Protein AF-X8E354-F1 (afdb_monomer_lite)

Organism: NCBI:txid1299334

Secondary structure (DSSP, 8-state):
-----------PPPHHHHHHHHHHHHHHHHH--HHHHHHHTTTT--HHHHHHHHHTTTTGGGS-GGGTS----HHHHHHHHHHHHHTT----HHHHHHHHHHHHHTT---HHHHTTSS-EEE----S--SS-EEETTTTT-SEEEEEETTEEEEEE-SSPPPB---TT----EEE-GGG-SEEEEEE-HHHHHHHH---S-----

Radius of gyration: 18.81 Å; chains: 1; bounding box: 58×46×45 Å

Structure (mmCIF, N/CA/C/O backbone):
data_AF-X8E354-F1
#
_entry.id   AF-X8E354-F1
#
loop_
_atom_site.group_PDB
_atom_site.id
_atom_site.type_symbol
_atom_site.label_atom_id
_atom_site.label_alt_id
_atom_site.label_comp_id
_atom_site.label_asym_id
_atom_site.label_entity_id
_atom_site.label_seq_id
_atom_site.pdbx_PDB_ins_code
_atom_site.Cartn_x
_atom_site.Cartn_y
_atom_site.Cartn_z
_atom_site.occupancy
_atom_site.B_iso_or_equiv
_atom_site.auth_seq_id
_atom_site.auth_comp_id
_atom_site.auth_asym_id
_atom_site.auth_atom_id
_atom_site.pdbx_PDB_model_num
ATOM 1 N N . MET A 1 1 ? -42.233 32.684 8.547 1.00 40.38 1 MET A N 1
ATOM 2 C CA . MET A 1 1 ? -40.759 32.698 8.483 1.00 40.38 1 MET A CA 1
ATOM 3 C C . MET A 1 1 ? -40.338 31.274 8.761 1.00 40.38 1 MET A C 1
ATOM 5 O O . MET A 1 1 ? -40.378 30.847 9.908 1.00 40.38 1 MET A O 1
ATOM 9 N N . ASP A 1 2 ? -40.179 30.509 7.685 1.00 44.62 2 ASP A N 1
ATOM 10 C CA . ASP A 1 2 ? -39.995 29.066 7.764 1.00 44.62 2 ASP A CA 1
ATOM 11 C C . ASP A 1 2 ? -38.594 28.784 8.301 1.00 44.62 2 ASP A C 1
ATOM 13 O O . ASP A 1 2 ? -37.596 29.329 7.822 1.00 44.62 2 ASP A O 1
ATOM 17 N N . ARG A 1 3 ? -38.547 28.046 9.402 1.00 48.22 3 ARG A N 1
ATOM 18 C CA . ARG A 1 3 ? -37.339 27.788 10.176 1.00 48.22 3 ARG A CA 1
ATOM 19 C C . ARG A 1 3 ? -36.535 26.773 9.379 1.00 48.22 3 ARG A C 1
ATOM 21 O O . ARG A 1 3 ? -36.989 25.650 9.216 1.00 48.22 3 ARG A O 1
ATOM 28 N N . PHE A 1 4 ? -35.379 27.181 8.862 1.00 54.25 4 PHE A N 1
ATOM 29 C CA . PHE A 1 4 ? -34.431 26.288 8.204 1.00 54.25 4 PHE A CA 1
ATOM 30 C C . PHE A 1 4 ? -34.052 25.146 9.162 1.00 54.25 4 PHE A C 1
ATOM 32 O O . PHE A 1 4 ? -33.143 25.283 9.979 1.00 54.25 4 PHE A O 1
ATOM 39 N N . GLU A 1 5 ? -34.761 24.020 9.088 1.00 52.78 5 GLU A N 1
ATOM 40 C CA . GLU A 1 5 ? -34.277 22.751 9.609 1.00 52.78 5 GLU A CA 1
ATOM 41 C C . GLU A 1 5 ? -33.120 22.325 8.709 1.00 52.78 5 GLU A C 1
ATOM 43 O O . GLU A 1 5 ? -33.293 21.701 7.661 1.00 52.78 5 GLU A O 1
ATOM 48 N N . LEU A 1 6 ? -31.906 22.703 9.107 1.00 59.50 6 LEU A N 1
ATOM 49 C CA . LEU A 1 6 ? -30.719 21.955 8.722 1.00 59.50 6 LEU A CA 1
ATOM 50 C C . LEU A 1 6 ? -31.009 20.499 9.090 1.00 59.50 6 LEU A C 1
ATOM 52 O O . LEU A 1 6 ? -31.058 20.170 10.276 1.00 59.50 6 LEU A O 1
ATOM 56 N N . ARG A 1 7 ? -31.257 19.645 8.084 1.00 59.09 7 ARG A N 1
ATOM 57 C CA . ARG A 1 7 ? -31.295 18.191 8.266 1.00 59.09 7 ARG A CA 1
ATOM 58 C C . ARG A 1 7 ? -30.069 17.835 9.093 1.00 59.09 7 ARG A C 1
ATOM 60 O O . ARG A 1 7 ? -28.942 18.043 8.644 1.00 59.09 7 ARG A O 1
ATOM 67 N N . ARG A 1 8 ? -30.294 17.386 10.323 1.00 60.06 8 ARG A N 1
ATOM 68 C CA . ARG A 1 8 ? -29.243 16.994 11.256 1.00 60.06 8 ARG A CA 1
ATOM 69 C C . ARG A 1 8 ? -28.634 15.705 10.703 1.00 60.06 8 ARG A C 1
ATOM 71 O O . ARG A 1 8 ? -29.111 14.618 10.999 1.00 60.06 8 ARG A O 1
ATOM 78 N N . LEU A 1 9 ? -27.676 15.841 9.791 1.00 76.56 9 LEU A N 1
ATOM 79 C CA . LEU A 1 9 ? -26.876 14.723 9.314 1.00 76.56 9 LEU A CA 1
ATOM 80 C C . LEU A 1 9 ? -25.978 14.307 10.476 1.00 76.56 9 LEU A C 1
ATOM 82 O O . LEU A 1 9 ? -25.216 15.120 11.001 1.00 76.56 9 LEU A O 1
ATOM 86 N N . ASP A 1 10 ? -26.157 13.070 10.919 1.00 80.00 10 ASP A N 1
ATOM 87 C CA . ASP A 1 10 ? -25.317 12.462 11.934 1.00 80.00 10 ASP A CA 1
ATOM 88 C C . ASP A 1 10 ? -24.044 11.940 11.259 1.00 80.00 10 ASP A C 1
ATOM 90 O O . ASP A 1 10 ? -24.101 11.057 10.406 1.00 80.00 10 ASP A O 1
ATOM 94 N N . TYR A 1 11 ? -22.911 12.550 11.605 1.00 85.38 11 TYR A N 1
ATOM 95 C CA . TYR A 1 11 ? -21.577 12.187 11.119 1.00 85.38 11 TYR A CA 1
ATOM 96 C C . TYR A 1 11 ? -20.755 11.475 12.198 1.00 85.38 11 TYR A C 1
ATOM 98 O O . TYR A 1 11 ? -19.531 11.382 12.085 1.00 85.38 11 TYR A O 1
ATOM 106 N N . SER A 1 12 ? -21.396 11.040 13.285 1.00 91.75 12 SER A N 1
ATOM 107 C CA . SER A 1 12 ? -20.717 10.255 14.305 1.00 91.75 12 SER A CA 1
ATOM 108 C C . SER A 1 12 ? -20.266 8.907 13.740 1.00 91.75 12 SER A C 1
ATOM 110 O O . SER A 1 12 ? -20.890 8.319 12.854 1.00 91.75 12 SER A O 1
ATOM 112 N N . LEU A 1 13 ? -19.127 8.429 14.238 1.00 94.81 13 LEU A N 1
ATOM 113 C CA . LEU A 1 13 ? -18.662 7.083 13.944 1.00 94.81 13 LEU A CA 1
ATOM 114 C C . LEU A 1 13 ? -19.555 6.075 14.666 1.00 94.81 13 LEU A C 1
ATOM 116 O O . LEU A 1 13 ? -19.950 6.294 15.811 1.00 94.81 13 LEU A O 1
ATOM 120 N N . THR A 1 14 ? -19.826 4.951 14.009 1.00 96.44 14 THR A N 1
ATOM 121 C CA . THR A 1 14 ? -20.454 3.801 14.658 1.00 96.44 14 THR A CA 1
ATOM 122 C C . THR A 1 14 ? -19.516 3.215 15.720 1.00 96.44 14 THR A C 1
ATOM 124 O O . THR A 1 14 ? -18.325 3.550 15.796 1.00 96.44 14 THR A O 1
ATOM 127 N N . GLU A 1 15 ? -20.041 2.314 16.550 1.00 97.38 15 GLU A N 1
ATOM 128 C CA . GLU A 1 15 ? -19.223 1.573 17.514 1.00 97.38 15 GLU A CA 1
ATOM 129 C C . GLU A 1 15 ? -18.135 0.752 16.805 1.00 97.38 15 GLU A C 1
ATOM 131 O O . GLU A 1 15 ? -16.980 0.796 17.226 1.00 97.38 15 GLU A O 1
ATOM 136 N N . ASP A 1 16 ? -18.465 0.121 15.674 1.00 97.19 16 ASP A N 1
ATOM 137 C CA . ASP A 1 16 ? -17.516 -0.647 14.860 1.00 97.19 16 ASP A CA 1
ATOM 138 C C . ASP A 1 16 ? -16.416 0.240 14.264 1.00 97.19 16 ASP A C 1
ATOM 140 O O . ASP A 1 16 ? -15.232 -0.073 14.390 1.00 97.19 16 ASP A O 1
ATOM 144 N N . HIS A 1 17 ? -16.773 1.400 13.699 1.00 97.94 17 HIS A N 1
ATOM 145 C CA . HIS A 1 17 ? -15.795 2.383 13.217 1.00 97.94 17 HIS A CA 1
ATOM 146 C C . HIS A 1 17 ? -14.865 2.851 14.348 1.00 97.94 17 HIS A C 1
ATOM 148 O O . HIS A 1 17 ? -13.651 2.975 14.171 1.00 97.94 17 HIS A O 1
ATOM 154 N N . THR A 1 18 ? -15.422 3.094 15.535 1.00 98.06 18 THR A N 1
ATOM 155 C CA . THR A 1 18 ? -14.649 3.508 16.711 1.00 98.06 18 THR A CA 1
ATOM 156 C C . THR A 1 18 ? -13.721 2.389 17.187 1.00 98.06 18 THR A C 1
ATOM 158 O O . THR A 1 18 ? -12.567 2.648 17.536 1.00 98.06 18 THR A O 1
ATOM 161 N N . ALA A 1 19 ? -14.191 1.140 17.185 1.00 98.31 19 ALA A N 1
ATOM 162 C CA . ALA A 1 19 ? -13.394 -0.029 17.535 1.00 98.31 19 ALA A CA 1
ATOM 163 C C . ALA A 1 19 ? -12.236 -0.233 16.547 1.00 98.31 19 ALA A C 1
ATOM 165 O O . ALA A 1 19 ? -11.093 -0.391 16.982 1.00 98.31 19 ALA A O 1
ATOM 166 N N . LEU A 1 20 ? -12.504 -0.129 15.242 1.00 98.25 20 LEU A N 1
ATOM 167 C CA . LEU A 1 20 ? -11.507 -0.186 14.174 1.00 98.25 20 LEU A CA 1
ATOM 168 C C . LEU A 1 20 ? -10.427 0.888 14.360 1.00 98.25 20 LEU A C 1
ATOM 170 O O . LEU A 1 20 ? -9.239 0.571 14.445 1.00 98.25 20 LEU A O 1
ATOM 174 N N . GLN A 1 21 ? -10.832 2.156 14.492 1.00 98.25 21 GLN A N 1
ATOM 175 C CA . GLN A 1 21 ? -9.898 3.267 14.687 1.00 98.25 21 GLN A CA 1
ATOM 176 C C . GLN A 1 21 ? -9.041 3.054 15.947 1.00 98.25 21 GLN A C 1
ATOM 178 O O . GLN A 1 21 ? -7.824 3.240 15.922 1.00 98.25 21 GLN A O 1
ATOM 183 N N . ASN A 1 22 ? -9.649 2.610 17.052 1.00 98.62 22 ASN A N 1
ATOM 184 C CA . ASN A 1 22 ? -8.927 2.333 18.292 1.00 98.62 22 ASN A CA 1
ATOM 185 C C . ASN A 1 22 ? -7.947 1.160 18.169 1.00 98.62 22 ASN A C 1
ATOM 187 O O . ASN A 1 22 ? -6.880 1.212 18.785 1.00 98.62 22 ASN A O 1
ATOM 191 N N . ALA A 1 23 ? -8.279 0.125 17.395 1.00 98.62 23 ALA A N 1
ATOM 192 C CA . ALA A 1 23 ? -7.387 -1.001 17.147 1.00 98.62 23 ALA A CA 1
ATOM 193 C C . ALA A 1 23 ? -6.124 -0.542 16.402 1.00 98.62 23 ALA A C 1
ATOM 195 O O . ALA A 1 23 ? -5.011 -0.787 16.873 1.00 98.62 23 ALA A O 1
ATOM 196 N N . TYR A 1 24 ? -6.276 0.200 15.300 1.00 98.56 24 TYR A N 1
ATOM 197 C CA . TYR A 1 24 ? -5.134 0.719 14.536 1.00 98.56 24 TYR A CA 1
ATOM 198 C C . TYR A 1 24 ? -4.328 1.760 15.313 1.00 98.56 24 TYR A C 1
ATOM 200 O O . TYR A 1 24 ? -3.097 1.726 15.293 1.00 98.56 24 TYR A O 1
ATOM 208 N N . ARG A 1 25 ? -4.988 2.619 16.097 1.00 98.75 25 ARG A N 1
ATOM 209 C CA . ARG A 1 25 ? -4.306 3.540 17.017 1.00 98.75 25 ARG A CA 1
ATOM 210 C C . ARG A 1 25 ? -3.391 2.802 17.991 1.00 98.75 25 ARG A C 1
ATOM 212 O O . ARG A 1 25 ? -2.247 3.204 18.201 1.00 98.75 25 ARG A O 1
ATOM 219 N N . GLN A 1 26 ? -3.891 1.735 18.616 1.00 98.69 26 GLN A N 1
ATOM 220 C CA . GLN A 1 26 ? -3.109 0.931 19.559 1.00 98.69 26 GLN A CA 1
ATOM 221 C C . GLN A 1 26 ? -1.965 0.195 18.860 1.00 98.69 26 GLN A C 1
ATOM 223 O O . GLN A 1 26 ? -0.847 0.197 19.375 1.00 98.69 26 GLN A O 1
ATOM 228 N N . PHE A 1 27 ? -2.220 -0.361 17.674 1.00 98.75 27 PHE A N 1
ATOM 229 C CA . PHE A 1 27 ? -1.203 -0.997 16.844 1.00 98.75 27 PHE A CA 1
ATOM 230 C C . PHE A 1 27 ? -0.040 -0.044 16.537 1.00 98.75 27 PHE A C 1
ATOM 232 O O . PHE A 1 27 ? 1.111 -0.355 16.851 1.00 98.75 27 PHE A O 1
ATOM 239 N N . PHE A 1 28 ? -0.318 1.147 15.997 1.00 98.62 28 PHE A N 1
ATOM 240 C CA . PHE A 1 28 ? 0.739 2.100 15.652 1.00 98.62 28 PHE A CA 1
ATOM 241 C C . PHE A 1 28 ? 1.440 2.667 16.884 1.00 98.62 28 PHE A C 1
ATOM 243 O O . PHE A 1 28 ? 2.654 2.852 16.857 1.00 98.62 28 PHE A O 1
ATOM 250 N N . LYS A 1 29 ? 0.727 2.858 17.999 1.00 98.31 29 LYS A N 1
ATOM 251 C CA . LYS A 1 29 ? 1.354 3.236 19.272 1.00 98.31 29 LYS A CA 1
ATOM 252 C C . LYS A 1 29 ? 2.364 2.188 19.754 1.00 98.31 29 LYS A C 1
ATOM 254 O O . LYS A 1 29 ? 3.381 2.557 20.335 1.00 98.31 29 LYS A O 1
ATOM 259 N N . ALA A 1 30 ? 2.084 0.903 19.541 1.00 98.38 30 ALA A N 1
ATOM 260 C CA . ALA A 1 30 ? 2.954 -0.190 19.967 1.00 98.38 30 ALA A CA 1
ATOM 261 C C . ALA A 1 30 ? 4.120 -0.453 18.998 1.00 98.38 30 AL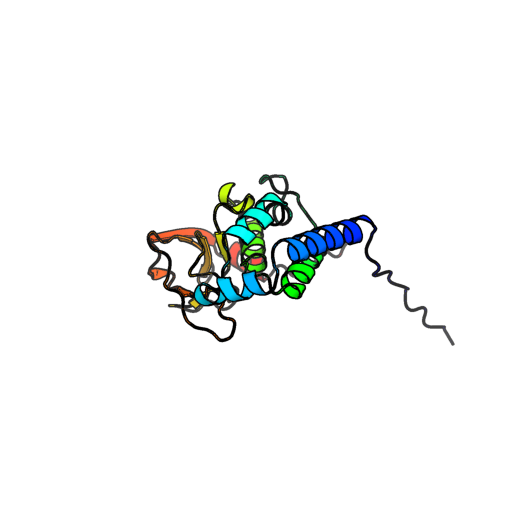A A C 1
ATOM 263 O O . ALA A 1 30 ? 5.207 -0.819 19.440 1.00 98.38 30 ALA A O 1
ATOM 264 N N . HIS A 1 31 ? 3.901 -0.290 17.690 1.00 98.44 31 HIS A N 1
ATOM 265 C CA . HIS A 1 31 ? 4.835 -0.756 16.656 1.00 98.44 31 HIS A CA 1
ATOM 266 C C . HIS A 1 31 ? 5.499 0.352 15.834 1.00 98.44 31 HIS A C 1
ATOM 268 O O . HIS A 1 31 ? 6.498 0.088 15.167 1.00 98.44 31 HIS A O 1
ATOM 274 N N . CYS A 1 32 ? 4.998 1.586 15.900 1.00 98.50 32 CYS A N 1
ATOM 275 C CA . CYS A 1 32 ? 5.547 2.738 15.190 1.00 98.50 32 CYS A CA 1
ATOM 276 C C . CYS A 1 32 ? 5.907 3.899 16.143 1.00 98.50 32 CYS A C 1
ATOM 278 O O . CYS A 1 32 ? 5.424 5.020 15.963 1.00 98.50 32 CYS A O 1
ATOM 280 N N . PRO A 1 33 ? 6.744 3.672 17.176 1.00 97.69 33 PRO A N 1
ATOM 281 C CA . PRO A 1 33 ? 7.339 4.777 17.916 1.00 97.69 33 PRO A CA 1
ATOM 282 C C . PRO A 1 33 ? 8.271 5.600 17.003 1.00 97.69 33 PRO 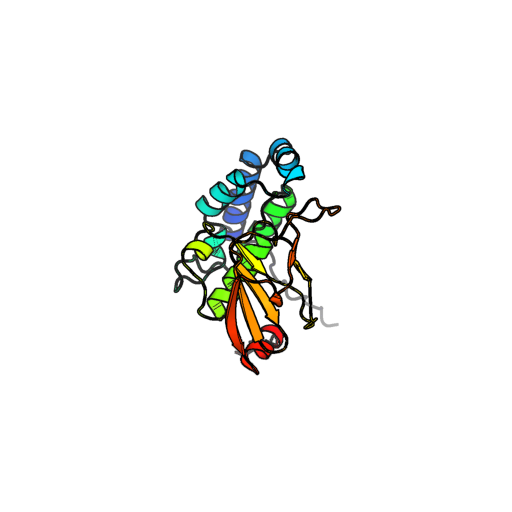A C 1
ATOM 284 O O . PRO A 1 33 ? 8.654 5.165 15.913 1.00 97.69 33 PRO A O 1
ATOM 287 N N . ILE A 1 34 ? 8.651 6.805 17.436 1.00 97.31 34 ILE A N 1
ATOM 288 C CA . ILE A 1 34 ? 9.421 7.745 16.602 1.00 97.31 34 ILE A CA 1
ATOM 289 C C . ILE A 1 34 ? 10.784 7.179 16.169 1.00 97.31 34 ILE A C 1
ATOM 291 O O . ILE A 1 34 ? 11.304 7.540 15.114 1.00 97.31 34 ILE A O 1
ATOM 295 N N . GLU A 1 35 ? 11.358 6.267 16.951 1.00 97.94 35 GLU A N 1
ATOM 296 C CA . GLU A 1 35 ? 12.591 5.553 16.633 1.00 97.94 35 GLU A CA 1
ATOM 297 C C . GLU A 1 35 ? 12.434 4.685 15.380 1.00 97.94 35 GLU A C 1
ATOM 299 O O . GLU A 1 35 ? 13.330 4.689 14.539 1.00 97.94 35 GLU A O 1
ATOM 304 N N . THR A 1 36 ? 11.287 4.013 15.211 1.00 98.06 36 THR A N 1
ATOM 305 C CA . THR A 1 36 ? 10.960 3.246 13.997 1.00 98.06 36 THR A CA 1
ATOM 306 C C . THR A 1 36 ? 10.906 4.166 12.781 1.00 98.06 36 THR A C 1
ATOM 308 O O . THR A 1 36 ? 11.513 3.878 11.753 1.00 98.06 36 THR A O 1
ATOM 311 N N . VAL A 1 37 ? 10.251 5.325 12.914 1.00 97.62 37 VAL A N 1
ATOM 312 C CA . VAL A 1 37 ? 10.151 6.319 11.832 1.00 97.62 37 VAL A CA 1
ATOM 313 C C . VAL A 1 37 ? 11.539 6.815 11.414 1.00 97.62 37 VAL A C 1
ATOM 315 O O . VAL A 1 37 ? 11.858 6.852 10.228 1.00 97.62 37 VAL A O 1
ATOM 318 N N . ARG A 1 38 ? 12.397 7.151 12.385 1.00 97.38 38 ARG A N 1
ATOM 319 C CA . ARG A 1 38 ? 13.770 7.615 12.123 1.00 97.38 38 ARG A CA 1
ATOM 320 C C . ARG A 1 38 ? 14.651 6.527 11.519 1.00 97.38 38 ARG A C 1
ATOM 322 O O . ARG A 1 38 ? 15.427 6.813 10.614 1.00 97.38 38 ARG A O 1
ATOM 329 N N . ALA A 1 39 ? 14.532 5.288 11.992 1.00 97.81 39 ALA A N 1
ATOM 330 C CA . ALA A 1 39 ? 15.285 4.161 11.450 1.00 97.81 39 ALA A CA 1
ATOM 331 C C . ALA A 1 39 ? 14.917 3.872 9.985 1.00 97.81 39 ALA A C 1
ATOM 333 O O . ALA A 1 39 ? 15.781 3.474 9.205 1.00 97.81 39 ALA A O 1
ATOM 334 N N . ALA A 1 40 ? 13.662 4.122 9.606 1.00 97.50 40 ALA A N 1
ATOM 335 C CA . ALA A 1 40 ? 13.181 3.964 8.241 1.00 97.50 40 ALA A CA 1
ATOM 336 C C . ALA A 1 40 ? 13.529 5.143 7.317 1.00 97.50 40 ALA A C 1
ATOM 338 O O . ALA A 1 40 ? 13.383 5.003 6.108 1.00 97.50 40 ALA A O 1
ATOM 339 N N . GLU A 1 41 ? 14.002 6.288 7.825 1.00 95.38 41 GLU A N 1
ATOM 340 C CA . GLU A 1 41 ? 14.278 7.488 7.015 1.00 95.38 41 GLU A CA 1
ATOM 341 C C . GLU A 1 41 ? 15.191 7.219 5.791 1.00 95.38 41 GLU A C 1
ATOM 343 O O . GLU A 1 41 ? 14.871 7.683 4.688 1.00 95.38 41 GLU A O 1
ATOM 348 N N . PRO A 1 42 ? 16.288 6.434 5.901 1.00 95.25 42 PRO A N 1
ATOM 349 C CA . PRO A 1 42 ? 17.159 6.163 4.757 1.00 95.25 42 PRO A CA 1
ATOM 350 C C . PRO A 1 42 ? 16.459 5.416 3.614 1.00 95.25 42 PRO A C 1
ATOM 352 O O . PRO A 1 42 ? 16.711 5.716 2.448 1.00 95.25 42 PRO A O 1
ATOM 355 N N . SER A 1 43 ? 15.547 4.483 3.905 1.00 94.69 43 SER A N 1
ATOM 356 C CA . SER A 1 43 ? 14.787 3.731 2.890 1.00 94.69 43 SER A CA 1
ATOM 357 C C . SER A 1 43 ? 13.452 4.391 2.529 1.00 94.69 43 SER A C 1
ATOM 359 O O . SER A 1 43 ? 12.977 4.216 1.412 1.00 94.69 43 SER A O 1
ATOM 361 N N . GLY A 1 44 ? 12.869 5.170 3.440 1.00 96.38 44 GLY A N 1
ATOM 362 C CA . GLY A 1 44 ? 11.479 5.629 3.389 1.00 96.38 44 GLY A CA 1
ATOM 363 C C . GLY A 1 44 ? 10.452 4.556 3.751 1.00 96.38 44 GLY A C 1
ATOM 364 O O . GLY A 1 44 ? 9.257 4.779 3.580 1.00 96.38 44 GLY A O 1
ATOM 365 N N . PHE A 1 45 ? 10.903 3.379 4.188 1.00 98.25 45 PHE A N 1
ATOM 366 C CA . PHE A 1 45 ? 10.068 2.190 4.318 1.00 98.25 45 PHE A CA 1
ATOM 367 C C . PHE A 1 45 ? 10.561 1.265 5.427 1.00 98.25 45 PHE A C 1
ATOM 369 O O . PHE A 1 45 ? 11.702 0.792 5.380 1.00 98.25 45 PHE A O 1
ATOM 376 N N . ASP A 1 46 ? 9.679 0.957 6.377 1.00 98.50 46 ASP A N 1
ATOM 377 C CA . ASP A 1 46 ? 9.910 -0.075 7.382 1.00 98.50 46 ASP A CA 1
ATOM 378 C C . ASP A 1 46 ? 9.197 -1.378 6.996 1.00 98.50 46 ASP A C 1
ATOM 380 O O . ASP A 1 46 ? 7.972 -1.510 7.080 1.00 98.50 46 ASP A O 1
ATOM 384 N N . LYS A 1 47 ? 9.992 -2.369 6.584 1.00 98.06 47 LYS A N 1
ATOM 385 C CA . LYS A 1 47 ? 9.485 -3.679 6.168 1.00 98.06 47 LYS A CA 1
ATOM 386 C C . LYS A 1 47 ? 8.843 -4.458 7.321 1.00 98.06 47 LYS A C 1
ATOM 388 O O . LYS A 1 47 ? 7.871 -5.170 7.093 1.00 98.06 47 LYS A O 1
ATOM 393 N N . ASN A 1 48 ? 9.355 -4.340 8.547 1.00 98.38 48 ASN A N 1
ATOM 394 C CA . ASN A 1 48 ? 8.814 -5.094 9.678 1.00 98.38 48 ASN A CA 1
ATOM 395 C C . ASN A 1 48 ? 7.442 -4.551 10.093 1.00 98.38 48 ASN A C 1
ATOM 397 O O . ASN A 1 48 ? 6.518 -5.321 10.350 1.00 98.38 48 ASN A O 1
ATOM 401 N N . LEU A 1 49 ? 7.296 -3.226 10.117 1.00 98.75 49 LEU A N 1
ATOM 402 C CA . LEU A 1 49 ? 6.025 -2.558 10.349 1.00 98.75 49 LEU A CA 1
ATOM 403 C C . LEU A 1 49 ? 5.017 -2.904 9.251 1.00 98.75 49 LEU A C 1
ATOM 405 O O . LEU A 1 49 ? 3.867 -3.192 9.571 1.00 98.75 49 LEU A O 1
ATOM 409 N N . TRP A 1 50 ? 5.449 -2.938 7.985 1.00 98.75 50 TRP A N 1
ATOM 410 C CA . TRP A 1 50 ? 4.616 -3.390 6.869 1.00 98.75 50 TRP A CA 1
ATOM 411 C C . TRP A 1 50 ? 4.097 -4.814 7.066 1.00 98.75 50 TRP A C 1
ATOM 413 O O . TRP A 1 50 ? 2.890 -5.032 7.012 1.00 98.75 50 TRP A O 1
ATOM 423 N N . GLU A 1 51 ? 4.975 -5.774 7.363 1.00 98.69 51 GLU A N 1
ATOM 424 C CA . GLU A 1 51 ? 4.589 -7.173 7.589 1.00 98.69 51 GLU A CA 1
ATOM 425 C C . GLU A 1 51 ? 3.599 -7.312 8.756 1.00 98.69 51 GLU A C 1
ATOM 427 O O . GLU A 1 51 ? 2.611 -8.039 8.650 1.00 98.69 51 GLU A O 1
ATOM 432 N N . ARG A 1 52 ? 3.807 -6.570 9.852 1.00 98.69 52 ARG A N 1
ATOM 433 C CA . ARG A 1 52 ? 2.868 -6.533 10.986 1.00 98.69 52 ARG A CA 1
ATOM 434 C C . ARG A 1 52 ? 1.520 -5.932 10.605 1.00 98.69 52 ARG A C 1
ATOM 436 O O . ARG A 1 52 ? 0.489 -6.431 11.044 1.00 98.69 52 ARG A O 1
ATOM 443 N N . LEU A 1 53 ? 1.532 -4.865 9.811 1.00 98.56 53 LEU A N 1
ATOM 444 C CA . LEU A 1 53 ? 0.325 -4.179 9.365 1.00 98.56 53 LEU A CA 1
ATOM 445 C C . LEU A 1 53 ? -0.499 -5.071 8.421 1.00 98.56 53 LEU A C 1
ATOM 447 O O . LEU A 1 53 ? -1.721 -5.133 8.544 1.00 98.56 53 LEU A O 1
ATOM 451 N N . CYS A 1 54 ? 0.170 -5.817 7.538 1.00 98.25 54 CYS A N 1
ATOM 452 C CA . CYS A 1 54 ? -0.457 -6.834 6.692 1.00 98.25 54 CYS A CA 1
ATOM 453 C C . CYS A 1 54 ? -1.048 -7.970 7.533 1.00 98.25 54 CYS A C 1
ATOM 455 O O . CYS A 1 54 ? -2.201 -8.338 7.338 1.00 98.25 54 CYS A O 1
ATOM 457 N N . ALA A 1 55 ? -0.305 -8.470 8.527 1.00 98.00 55 ALA A N 1
ATOM 458 C CA . ALA A 1 55 ? -0.781 -9.518 9.433 1.00 98.00 55 ALA A CA 1
ATOM 459 C C . ALA A 1 55 ? -1.986 -9.089 10.293 1.00 98.00 55 ALA A C 1
ATOM 461 O O . ALA A 1 55 ? -2.758 -9.940 10.727 1.00 98.00 55 ALA A O 1
ATOM 462 N N . MET A 1 56 ? -2.162 -7.784 10.531 1.00 97.50 56 MET A N 1
ATOM 463 C CA . MET A 1 56 ? -3.350 -7.226 11.185 1.00 97.50 56 MET A CA 1
ATOM 464 C C . MET A 1 56 ? -4.589 -7.200 10.266 1.00 97.50 56 MET A C 1
ATOM 466 O O . MET A 1 56 ? -5.694 -7.019 10.764 1.00 97.50 56 MET A O 1
ATOM 470 N N . GLY A 1 57 ? -4.420 -7.380 8.950 1.00 96.50 57 GLY A N 1
ATOM 471 C CA . GLY A 1 57 ? -5.500 -7.350 7.954 1.00 96.50 57 GLY A CA 1
ATOM 472 C C . GLY A 1 57 ? -5.638 -6.021 7.206 1.00 96.50 57 GLY A C 1
ATOM 473 O O . GLY A 1 57 ? -6.586 -5.817 6.457 1.00 96.50 57 GLY A O 1
ATOM 474 N N . ALA A 1 58 ? -4.699 -5.080 7.358 1.00 97.25 58 ALA A N 1
ATOM 475 C CA . ALA A 1 58 ? -4.877 -3.754 6.762 1.00 97.25 58 ALA A CA 1
ATOM 476 C C . ALA A 1 58 ? -4.926 -3.770 5.224 1.00 97.25 58 ALA A C 1
ATOM 478 O O . ALA A 1 58 ? -5.560 -2.909 4.622 1.00 97.25 58 ALA A O 1
ATOM 479 N N . THR A 1 59 ? -4.222 -4.688 4.559 1.00 96.88 59 THR A N 1
ATOM 480 C CA . THR A 1 59 ? -4.199 -4.762 3.087 1.00 96.88 59 THR A CA 1
ATOM 481 C C . THR A 1 59 ? -5.426 -5.479 2.528 1.00 96.88 59 THR A C 1
ATOM 483 O O . THR A 1 59 ? -5.968 -5.054 1.506 1.00 96.88 59 THR A O 1
ATOM 486 N N . THR A 1 60 ? -5.915 -6.507 3.227 1.00 97.50 60 THR A N 1
ATOM 487 C CA . THR A 1 60 ? -7.079 -7.310 2.824 1.00 97.50 60 THR A CA 1
ATOM 488 C C . THR A 1 60 ? -8.371 -6.499 2.883 1.00 97.50 60 THR A C 1
ATOM 490 O O . THR A 1 60 ? -9.211 -6.646 1.995 1.00 97.50 60 THR A O 1
ATOM 493 N N . MET A 1 61 ? -8.488 -5.552 3.825 1.00 96.81 61 MET A N 1
ATOM 494 C CA . MET A 1 61 ? -9.620 -4.618 3.937 1.00 96.81 61 MET A CA 1
ATOM 495 C C . MET A 1 61 ? -9.986 -3.929 2.621 1.00 96.81 61 MET A C 1
ATOM 497 O O . MET A 1 61 ? -11.157 -3.688 2.337 1.00 96.81 61 MET A O 1
ATOM 501 N N . ALA A 1 62 ? -8.993 -3.585 1.802 1.00 93.31 62 ALA A N 1
ATOM 502 C CA . ALA A 1 62 ? -9.223 -2.798 0.601 1.00 93.31 62 ALA A CA 1
ATOM 503 C C . ALA A 1 62 ? -9.836 -3.600 -0.553 1.00 93.31 62 ALA A C 1
ATOM 505 O O . ALA A 1 62 ? -10.349 -2.996 -1.499 1.00 93.31 62 ALA A O 1
ATOM 506 N N . VAL A 1 63 ? -9.787 -4.929 -0.494 1.00 96.88 63 VAL A N 1
ATOM 507 C CA . VAL A 1 63 ? -10.103 -5.831 -1.602 1.00 96.88 63 VAL A CA 1
ATOM 508 C C . VAL A 1 63 ? -11.436 -6.555 -1.333 1.00 96.88 63 VAL A C 1
ATOM 510 O O . VAL A 1 63 ? -11.710 -6.905 -0.189 1.00 96.88 63 VAL A O 1
ATOM 513 N N . PRO A 1 64 ? -12.296 -6.787 -2.345 1.00 95.56 64 PRO A N 1
ATOM 514 C CA . PRO A 1 64 ? -13.531 -7.555 -2.161 1.00 95.56 64 PRO A CA 1
ATOM 515 C C . PRO A 1 64 ? -13.289 -9.013 -1.741 1.00 95.56 64 PRO A C 1
ATOM 517 O O . PRO A 1 64 ? -12.309 -9.630 -2.163 1.00 95.56 64 PRO A O 1
ATOM 520 N N . GLU A 1 65 ? -14.249 -9.604 -1.028 1.00 96.06 65 GLU A N 1
ATOM 521 C CA . GLU A 1 65 ? -14.216 -11.013 -0.592 1.00 96.06 65 GLU A CA 1
ATOM 522 C C . GLU A 1 65 ? -14.024 -12.011 -1.744 1.00 96.06 65 GLU A C 1
ATOM 524 O O . GLU A 1 65 ? -13.350 -13.026 -1.586 1.00 96.06 65 GLU A O 1
ATOM 529 N N . SER A 1 66 ? -14.529 -11.701 -2.945 1.00 96.00 66 SER A N 1
ATOM 530 C CA . SER A 1 66 ? -14.350 -12.537 -4.144 1.00 96.00 66 SER A CA 1
ATOM 531 C C . SER A 1 66 ? -12.885 -12.731 -4.554 1.00 96.00 66 SER A C 1
ATOM 533 O O . SER A 1 66 ? -12.580 -13.635 -5.326 1.00 96.00 66 SER A O 1
ATOM 535 N N . TRP A 1 67 ? -11.996 -11.866 -4.066 1.00 95.88 67 TRP A N 1
ATOM 536 C CA . TRP A 1 67 ? -10.551 -11.908 -4.282 1.00 95.88 67 TRP A CA 1
ATOM 537 C C . TRP A 1 67 ? -9.779 -12.239 -2.993 1.00 95.88 67 TRP A C 1
ATOM 539 O O . TRP A 1 67 ? -8.560 -12.101 -2.961 1.00 95.88 67 TRP A O 1
ATOM 549 N N . GLY A 1 68 ? -10.470 -12.676 -1.933 1.00 93.50 68 GLY A N 1
ATOM 550 C CA . GLY A 1 68 ? -9.867 -13.023 -0.644 1.00 93.50 68 GLY A CA 1
ATOM 551 C C . GLY A 1 68 ? -9.549 -11.830 0.263 1.00 93.50 68 GLY A C 1
ATOM 552 O O . GLY A 1 68 ? -8.690 -11.963 1.131 1.00 93.50 68 GLY A O 1
ATOM 553 N N . GLY A 1 69 ? -10.183 -10.673 0.044 1.00 96.06 69 GLY A N 1
ATOM 554 C CA . GLY A 1 69 ? -10.134 -9.535 0.970 1.00 96.06 69 GLY A CA 1
ATOM 555 C C . GLY A 1 69 ? -11.344 -9.467 1.910 1.00 96.06 69 GLY A C 1
ATOM 556 O O . GLY A 1 69 ? -12.186 -10.359 1.896 1.00 96.06 69 GLY A O 1
ATOM 557 N N . ASP A 1 70 ? -11.453 -8.384 2.683 1.00 96.06 70 ASP A N 1
ATOM 558 C CA . ASP A 1 70 ? -12.507 -8.216 3.703 1.00 96.06 70 ASP A CA 1
ATOM 559 C C . ASP A 1 70 ? -13.627 -7.254 3.268 1.00 96.06 70 ASP A C 1
ATOM 561 O O . ASP A 1 70 ? -14.579 -7.021 4.006 1.00 96.06 70 ASP A O 1
ATOM 565 N N . GLY A 1 71 ? -13.518 -6.652 2.078 1.00 94.12 71 GLY A N 1
ATOM 566 C CA . GLY A 1 71 ? -14.583 -5.822 1.508 1.00 94.12 71 GLY A CA 1
ATOM 567 C C . GLY A 1 71 ? -14.939 -4.571 2.321 1.00 94.12 71 GLY A C 1
ATOM 568 O O . GLY A 1 71 ? -16.080 -4.113 2.245 1.00 94.12 71 GLY A O 1
ATOM 569 N N . ALA A 1 72 ? -13.986 -4.004 3.068 1.00 95.50 72 ALA A N 1
ATOM 570 C CA . ALA A 1 72 ? -14.224 -2.847 3.924 1.00 95.50 72 ALA A CA 1
ATOM 571 C C . ALA A 1 72 ? -14.659 -1.611 3.117 1.00 95.50 72 ALA A C 1
ATOM 573 O O . ALA A 1 72 ? -14.322 -1.425 1.936 1.00 95.50 72 ALA A O 1
ATOM 574 N N . THR A 1 73 ? -15.416 -0.729 3.768 1.00 95.50 73 THR A N 1
ATOM 575 C CA . THR A 1 73 ? -15.901 0.498 3.138 1.00 95.50 73 THR A CA 1
ATOM 576 C C . THR A 1 73 ? -14.780 1.530 3.002 1.00 95.50 73 THR A C 1
ATOM 578 O O . THR A 1 73 ? -13.725 1.442 3.629 1.00 95.50 73 THR A O 1
ATOM 581 N N . LEU A 1 74 ? -15.001 2.573 2.193 1.00 95.25 74 LEU A N 1
ATOM 582 C CA . LEU A 1 74 ? -14.054 3.692 2.136 1.00 95.25 74 LEU A CA 1
ATOM 583 C C . LEU A 1 74 ? -13.935 4.421 3.482 1.00 95.25 74 LEU A C 1
ATOM 585 O O . LEU A 1 74 ? -12.857 4.923 3.777 1.00 95.25 74 LEU A O 1
ATOM 589 N N . VAL A 1 75 ? -14.999 4.452 4.294 1.00 96.25 75 VAL A N 1
ATOM 590 C CA . VAL A 1 75 ? -14.960 5.058 5.634 1.00 96.25 75 VAL A CA 1
ATOM 591 C C . VAL A 1 75 ? -13.998 4.279 6.528 1.00 96.25 75 VAL A C 1
ATOM 593 O O . VAL A 1 75 ? -13.116 4.886 7.130 1.00 96.25 75 VAL A O 1
ATOM 596 N N . ASP A 1 76 ? -14.087 2.947 6.531 1.00 97.19 76 ASP A N 1
ATOM 597 C CA . ASP A 1 76 ? -13.170 2.081 7.281 1.00 97.19 76 ASP A CA 1
ATOM 598 C C . ASP A 1 76 ? -11.712 2.321 6.873 1.00 97.19 76 ASP A C 1
ATOM 600 O O . ASP A 1 76 ? -10.849 2.559 7.717 1.00 97.19 76 ASP A O 1
ATOM 604 N N . LEU A 1 77 ? -11.435 2.338 5.563 1.00 97.75 77 LEU A N 1
ATOM 605 C CA . LEU A 1 77 ? -10.088 2.585 5.040 1.00 97.75 77 LEU A CA 1
ATOM 606 C C . LEU A 1 77 ? -9.573 3.987 5.394 1.00 97.75 77 LEU A C 1
ATOM 608 O O . LEU A 1 77 ? -8.386 4.150 5.679 1.00 97.75 77 LEU A O 1
ATOM 612 N N . THR A 1 78 ? -10.443 5.002 5.399 1.00 97.44 78 THR A N 1
ATOM 613 C CA . THR A 1 78 ? -10.085 6.359 5.830 1.00 97.44 78 THR A CA 1
ATOM 614 C C . THR A 1 78 ? -9.691 6.389 7.304 1.00 97.44 78 THR A C 1
ATOM 616 O O . THR A 1 78 ? -8.692 7.021 7.634 1.00 97.44 78 THR A O 1
ATOM 619 N N . LEU A 1 79 ? -10.388 5.662 8.181 1.00 98.00 79 LEU A N 1
ATOM 620 C CA . LEU A 1 79 ? -10.033 5.588 9.604 1.00 98.00 79 LEU A CA 1
ATOM 621 C C . LEU A 1 79 ? -8.658 4.940 9.824 1.00 98.00 79 LEU A C 1
ATOM 623 O O . LEU A 1 79 ? -7.890 5.392 10.674 1.00 98.00 79 LEU A O 1
ATOM 627 N N . VAL A 1 80 ? -8.307 3.927 9.026 1.00 98.31 80 VAL A N 1
ATOM 628 C CA . VAL A 1 80 ? -6.955 3.342 9.034 1.00 98.31 80 VAL A CA 1
ATOM 629 C C . VAL A 1 80 ? -5.918 4.350 8.526 1.00 98.31 80 VAL A C 1
ATOM 631 O O . VAL A 1 80 ? -4.870 4.527 9.150 1.00 98.31 80 VAL A O 1
ATOM 634 N N . ALA A 1 81 ? -6.218 5.061 7.432 1.00 98.38 81 ALA A N 1
ATOM 635 C CA . ALA A 1 81 ? -5.344 6.094 6.873 1.00 98.38 81 ALA A CA 1
ATOM 636 C C . ALA A 1 81 ? -5.077 7.247 7.859 1.00 98.38 81 ALA A C 1
ATOM 638 O O . ALA A 1 81 ? -3.953 7.748 7.928 1.00 98.38 81 ALA A O 1
ATOM 639 N N . GLU A 1 82 ? -6.078 7.649 8.647 1.00 98.31 82 GLU A N 1
ATOM 640 C CA . GLU A 1 82 ? -5.925 8.661 9.696 1.00 98.31 82 GLU A CA 1
ATOM 641 C C . GLU A 1 82 ? -4.898 8.242 10.749 1.00 98.31 82 GLU A C 1
ATOM 643 O O . GLU A 1 82 ? -4.042 9.044 11.127 1.00 98.31 82 GLU A O 1
ATOM 648 N N . GLU A 1 83 ? -4.954 6.995 11.219 1.00 98.62 83 GLU A N 1
ATOM 649 C CA . GLU A 1 83 ? -4.025 6.506 12.240 1.00 98.62 83 GLU A CA 1
ATOM 650 C C . GLU A 1 83 ? -2.613 6.275 11.669 1.00 98.62 83 GLU A C 1
ATOM 652 O O . GLU A 1 83 ? -1.637 6.610 12.340 1.00 98.62 83 GLU A O 1
ATOM 657 N N . ILE A 1 84 ? -2.487 5.846 10.404 1.00 98.12 84 ILE A N 1
ATOM 658 C CA . ILE A 1 84 ? -1.204 5.807 9.669 1.00 98.12 84 ILE A CA 1
ATOM 659 C C . ILE A 1 84 ? -0.554 7.195 9.630 1.00 98.12 84 ILE A C 1
ATOM 661 O O . ILE A 1 84 ? 0.631 7.349 9.944 1.00 98.12 84 ILE A O 1
ATOM 665 N N . GLY A 1 85 ? -1.329 8.215 9.246 1.00 97.56 85 GLY A N 1
ATOM 666 C CA . GLY A 1 85 ? -0.855 9.595 9.184 1.00 97.56 85 GLY A CA 1
ATOM 667 C C . GLY A 1 85 ? -0.498 10.142 10.565 1.00 97.56 85 GLY A C 1
ATOM 668 O O . GLY A 1 85 ? 0.541 10.782 10.728 1.00 97.56 85 GLY A O 1
ATOM 669 N N . ARG A 1 86 ? -1.313 9.836 11.583 1.00 98.19 86 ARG A N 1
ATOM 670 C CA . ARG A 1 86 ? -1.089 10.250 12.976 1.00 98.19 86 ARG A CA 1
ATOM 671 C C . ARG A 1 86 ? 0.232 9.727 13.536 1.00 98.19 86 ARG A C 1
ATOM 673 O O . ARG A 1 86 ? 0.871 10.439 14.309 1.00 98.19 86 ARG A O 1
ATOM 680 N N . SER A 1 87 ? 0.638 8.513 13.168 1.00 97.88 87 SER A N 1
ATOM 681 C CA . SER A 1 87 ? 1.892 7.909 13.628 1.00 97.88 87 SER A CA 1
ATOM 682 C C . SER A 1 87 ? 3.089 8.163 12.713 1.00 97.88 87 SER A C 1
ATOM 684 O O . SER A 1 87 ? 4.174 7.675 13.017 1.00 97.88 87 SER A O 1
ATOM 686 N N . LEU A 1 88 ? 2.907 8.882 11.596 1.00 97.19 88 LEU A N 1
ATOM 687 C CA . LEU A 1 88 ? 3.920 9.031 10.544 1.00 97.19 88 LEU A CA 1
ATOM 688 C C . LEU A 1 88 ? 4.464 7.670 10.076 1.00 97.19 88 LEU A C 1
ATOM 690 O O . LEU A 1 88 ? 5.669 7.516 9.876 1.00 97.19 88 LEU A O 1
ATOM 694 N N . ALA A 1 89 ? 3.589 6.662 9.966 1.00 98.19 89 ALA A N 1
ATOM 695 C CA . ALA A 1 89 ? 4.034 5.297 9.718 1.00 98.19 89 ALA A CA 1
ATOM 696 C C . ALA A 1 89 ? 4.757 5.190 8.359 1.00 98.19 89 ALA A C 1
ATOM 698 O O . ALA A 1 89 ? 4.152 5.508 7.331 1.00 98.19 89 ALA A O 1
ATOM 699 N N . PRO A 1 90 ? 6.022 4.721 8.320 1.00 97.88 90 PRO A N 1
ATOM 700 C CA . PRO A 1 90 ? 6.813 4.598 7.094 1.00 97.88 90 PRO A CA 1
ATOM 701 C C . PRO A 1 90 ? 6.399 3.356 6.288 1.00 97.88 90 PRO A C 1
ATOM 703 O O . PRO A 1 90 ? 7.173 2.416 6.105 1.00 97.88 90 PRO A O 1
ATOM 706 N N . VAL A 1 91 ? 5.145 3.332 5.837 1.00 98.31 91 VAL A N 1
ATOM 707 C CA . VAL A 1 91 ? 4.538 2.238 5.071 1.00 98.31 91 VAL A CA 1
ATOM 708 C C . VAL A 1 91 ? 3.761 2.791 3.870 1.00 98.31 91 VAL A C 1
ATOM 710 O O . VAL A 1 91 ? 3.006 3.752 4.021 1.00 98.31 91 VAL A O 1
ATOM 713 N N . PRO A 1 92 ? 3.871 2.184 2.675 1.00 97.12 92 PRO A N 1
ATOM 714 C CA . PRO A 1 92 ? 3.216 2.658 1.451 1.00 97.12 92 PRO A CA 1
ATOM 715 C C . PRO A 1 92 ? 1.737 2.240 1.374 1.00 97.12 92 PRO A C 1
ATOM 717 O O . PRO A 1 92 ? 1.227 1.914 0.305 1.00 97.12 92 PRO A O 1
ATOM 720 N N . TRP A 1 93 ? 1.034 2.185 2.509 1.00 98.12 93 TRP A N 1
ATOM 721 C CA . TRP A 1 93 ? -0.261 1.506 2.589 1.00 98.12 93 TRP A CA 1
ATOM 722 C C . TRP A 1 93 ? -1.325 2.141 1.696 1.00 98.12 93 TRP A C 1
ATOM 724 O O . TRP A 1 93 ? -2.005 1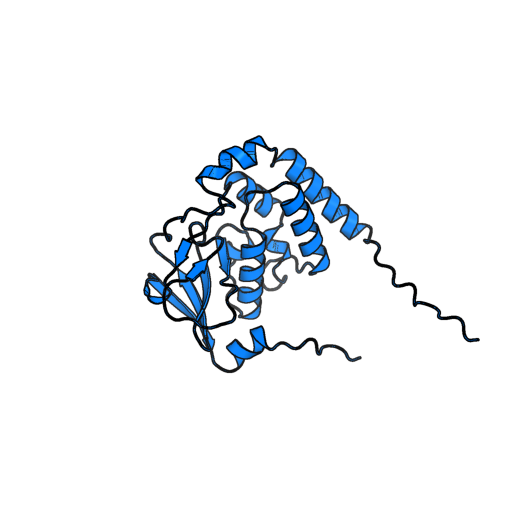.417 0.982 1.00 98.12 93 TRP A O 1
ATOM 734 N N . ILE A 1 94 ? -1.422 3.475 1.666 1.00 96.19 94 ILE A N 1
ATOM 735 C CA . ILE A 1 94 ? -2.402 4.190 0.828 1.00 96.19 94 ILE A CA 1
ATOM 736 C C . ILE A 1 94 ? -2.180 3.889 -0.662 1.00 96.19 94 ILE A C 1
ATOM 738 O O . ILE A 1 94 ? -3.133 3.627 -1.393 1.00 96.19 94 ILE A O 1
ATOM 742 N N . ASP A 1 95 ? -0.923 3.910 -1.105 1.00 96.56 95 ASP A N 1
ATOM 743 C CA . ASP A 1 95 ? -0.547 3.616 -2.491 1.00 96.56 95 ASP A CA 1
ATOM 744 C C . ASP A 1 95 ? -0.908 2.163 -2.847 1.00 96.56 95 ASP A C 1
ATOM 746 O O . ASP A 1 95 ? -1.612 1.894 -3.823 1.00 96.56 95 ASP A O 1
ATOM 750 N N . HIS A 1 96 ? -0.551 1.238 -1.953 1.00 98.44 96 HIS A N 1
ATOM 751 C CA . HIS A 1 96 ? -0.854 -0.180 -2.080 1.00 98.44 96 HIS A CA 1
ATOM 752 C C . HIS A 1 96 ? -2.354 -0.478 -2.158 1.00 98.44 96 HIS A C 1
ATOM 754 O O . HIS A 1 96 ? -2.788 -1.175 -3.075 1.00 98.44 96 HIS A O 1
ATOM 760 N N . VAL A 1 97 ? -3.173 0.053 -1.245 1.00 97.25 97 VAL A N 1
ATOM 761 C CA . VAL A 1 97 ? -4.619 -0.224 -1.250 1.00 97.25 97 VAL A CA 1
ATOM 762 C C . VAL A 1 97 ? -5.322 0.388 -2.457 1.00 97.25 97 VAL A C 1
ATOM 764 O O . VAL A 1 97 ? -6.257 -0.212 -2.989 1.00 97.25 97 VAL A O 1
ATOM 767 N N . CYS A 1 98 ? -4.861 1.543 -2.943 1.00 96.50 98 CYS A N 1
ATOM 768 C CA . CYS A 1 98 ? -5.358 2.130 -4.184 1.00 96.50 98 CYS A CA 1
ATOM 769 C C . CYS A 1 98 ? -5.037 1.238 -5.391 1.00 96.50 98 CYS A C 1
ATOM 771 O O . CYS A 1 98 ? -5.930 0.950 -6.195 1.00 96.50 98 CYS A O 1
ATOM 773 N N . ALA A 1 99 ? -3.795 0.755 -5.494 1.00 97.25 99 ALA A N 1
ATOM 774 C CA . ALA A 1 99 ? -3.377 -0.155 -6.554 1.00 97.25 99 ALA A CA 1
ATOM 775 C C . ALA A 1 99 ? -4.142 -1.489 -6.494 1.00 97.25 99 ALA A C 1
ATOM 777 O O . ALA A 1 99 ? -4.719 -1.911 -7.496 1.00 97.25 99 ALA A O 1
ATOM 778 N N . ALA A 1 100 ? -4.235 -2.114 -5.316 1.00 97.75 100 ALA A N 1
ATOM 779 C CA . ALA A 1 100 ? -4.950 -3.374 -5.109 1.00 97.75 100 ALA A CA 1
ATOM 780 C C . ALA A 1 100 ? -6.440 -3.263 -5.474 1.00 97.75 100 ALA A C 1
ATOM 782 O O . ALA A 1 100 ? -6.990 -4.141 -6.140 1.00 97.75 100 ALA A O 1
ATOM 783 N N . ARG A 1 101 ? -7.095 -2.150 -5.118 1.00 95.81 101 ARG A N 1
ATOM 784 C CA . ARG A 1 101 ? -8.490 -1.873 -5.505 1.00 95.81 101 ARG A CA 1
ATOM 785 C C . ARG A 1 101 ? -8.666 -1.740 -7.007 1.00 95.81 101 ARG A C 1
ATOM 787 O O . ARG A 1 101 ? -9.642 -2.257 -7.553 1.00 95.81 101 ARG A O 1
ATOM 794 N N . LEU A 1 102 ? -7.750 -1.044 -7.677 1.00 95.06 102 LEU A N 1
ATOM 795 C CA . LEU A 1 102 ? -7.781 -0.914 -9.130 1.00 95.06 102 LEU A CA 1
ATOM 796 C C . LEU A 1 102 ? -7.582 -2.276 -9.805 1.00 95.06 102 LEU A C 1
ATOM 798 O O . LEU A 1 102 ? -8.374 -2.641 -10.671 1.00 95.06 102 LEU A O 1
ATOM 802 N N . LEU A 1 103 ? -6.589 -3.048 -9.362 1.00 96.50 103 LEU A N 1
ATOM 803 C CA . LEU A 1 103 ? -6.335 -4.404 -9.847 1.00 96.50 103 LEU A CA 1
ATOM 804 C C . LEU A 1 103 ? -7.562 -5.306 -9.662 1.00 96.50 103 LEU A C 1
ATOM 806 O O . LEU A 1 103 ? -7.958 -5.995 -10.599 1.00 96.50 103 LEU A O 1
ATOM 810 N N . ALA A 1 104 ? -8.227 -5.251 -8.504 1.00 96.00 104 ALA A N 1
ATOM 811 C CA . ALA A 1 104 ? -9.422 -6.051 -8.233 1.00 96.00 104 ALA A CA 1
ATOM 812 C C . ALA A 1 104 ? -10.585 -5.677 -9.164 1.00 96.00 104 ALA A C 1
ATOM 814 O O . ALA A 1 104 ? -11.265 -6.552 -9.699 1.00 96.00 104 ALA A O 1
ATOM 815 N N . ARG A 1 105 ? -10.785 -4.375 -9.417 1.00 94.44 105 ARG A N 1
ATOM 816 C CA . ARG A 1 105 ? -11.792 -3.879 -10.372 1.00 94.44 105 ARG A CA 1
ATOM 817 C C . ARG A 1 105 ? -11.501 -4.281 -11.816 1.00 94.44 105 ARG A C 1
ATOM 819 O O . ARG A 1 105 ? -12.435 -4.384 -12.605 1.00 94.44 105 ARG A O 1
ATOM 826 N N . LEU A 1 106 ? -10.231 -4.476 -12.153 1.00 94.62 106 LEU A N 1
ATOM 827 C CA . LEU A 1 106 ? -9.771 -4.930 -13.464 1.00 94.62 106 LEU A CA 1
ATOM 828 C C . LEU A 1 106 ? -9.707 -6.458 -13.587 1.00 94.62 106 LEU A C 1
ATOM 830 O O . LEU A 1 106 ? -9.411 -6.965 -14.663 1.00 94.62 106 LEU A O 1
ATOM 834 N N . GLY A 1 107 ? -9.986 -7.193 -12.508 1.00 95.81 107 GLY A N 1
ATOM 835 C CA . GLY A 1 107 ? -9.894 -8.650 -12.483 1.00 95.81 107 GLY A CA 1
ATOM 836 C C . GLY A 1 107 ? -8.463 -9.191 -12.541 1.00 95.81 107 GLY A C 1
ATOM 837 O O . GLY A 1 107 ? -8.254 -10.303 -13.014 1.00 95.81 107 GLY A O 1
ATOM 838 N N . ALA A 1 108 ? -7.491 -8.397 -12.088 1.00 96.44 108 ALA A N 1
ATOM 839 C CA . ALA A 1 108 ? -6.060 -8.673 -12.200 1.00 96.44 108 ALA A CA 1
ATOM 840 C C . ALA A 1 108 ? -5.327 -8.689 -10.847 1.00 96.44 108 ALA A C 1
ATOM 842 O O . ALA A 1 108 ? -4.102 -8.711 -10.816 1.00 96.44 108 ALA A O 1
ATOM 843 N N . VAL A 1 109 ? -6.046 -8.631 -9.719 1.00 97.50 109 VAL A N 1
ATOM 844 C CA . VAL A 1 109 ? -5.401 -8.672 -8.398 1.00 97.50 109 VAL A CA 1
ATOM 845 C C . VAL A 1 109 ? -4.949 -10.092 -8.058 1.00 97.50 109 VAL A C 1
ATOM 847 O O . VAL A 1 109 ? -5.691 -11.057 -8.229 1.00 97.50 109 VAL A O 1
ATOM 850 N N . GLU A 1 110 ? -3.725 -10.212 -7.552 1.00 97.44 110 GLU A N 1
ATOM 851 C CA . GLU A 1 110 ? -3.119 -11.481 -7.151 1.00 97.44 110 GLU A CA 1
ATOM 852 C C . GLU A 1 110 ? -3.138 -11.653 -5.627 1.00 97.44 110 GLU A C 1
ATOM 854 O O . GLU A 1 110 ? -3.018 -10.679 -4.884 1.00 97.44 110 GLU A O 1
ATOM 859 N N . ALA A 1 111 ? -3.204 -12.896 -5.140 1.00 97.94 111 ALA A N 1
ATOM 860 C CA . ALA A 1 111 ? -3.268 -13.200 -3.703 1.00 97.94 111 ALA A CA 1
ATOM 861 C C . ALA A 1 111 ? -2.079 -12.635 -2.893 1.00 97.94 111 ALA A C 1
ATOM 863 O O . ALA A 1 111 ? -2.241 -12.208 -1.747 1.00 97.94 111 ALA A O 1
ATOM 864 N N . ASP A 1 112 ? -0.885 -12.587 -3.490 1.00 98.25 112 ASP A N 1
ATOM 865 C CA . ASP A 1 112 ? 0.298 -11.992 -2.860 1.00 98.25 112 ASP A CA 1
ATOM 866 C C . ASP A 1 112 ? 0.165 -10.464 -2.705 1.00 98.25 112 ASP A C 1
ATOM 868 O O . ASP A 1 112 ? 0.677 -9.913 -1.734 1.00 98.25 112 ASP A O 1
ATOM 872 N N . VAL A 1 113 ? -0.551 -9.782 -3.609 1.00 98.44 113 VAL A N 1
ATOM 873 C CA . VAL A 1 113 ? -0.883 -8.354 -3.462 1.00 98.44 113 VAL A CA 1
ATOM 874 C C . VAL A 1 113 ? -1.950 -8.175 -2.383 1.00 98.44 113 VAL A C 1
ATOM 876 O O . VAL A 1 113 ? -1.781 -7.340 -1.507 1.00 98.44 113 VAL A O 1
ATOM 879 N N . VAL A 1 114 ? -3.006 -8.999 -2.376 1.00 98.38 114 VAL A N 1
ATOM 880 C CA . VAL A 1 114 ? -4.089 -8.923 -1.369 1.00 98.38 114 VAL A CA 1
ATOM 881 C C . VAL A 1 114 ? -3.553 -9.086 0.062 1.00 98.38 114 VAL A C 1
ATOM 883 O O . VAL A 1 114 ? -3.906 -8.326 0.966 1.00 98.38 114 VAL A O 1
ATOM 886 N N . SER A 1 115 ? -2.642 -10.040 0.264 1.00 97.75 115 SER A N 1
ATOM 887 C CA . SER A 1 115 ? -1.997 -10.300 1.559 1.00 97.75 115 SER A CA 1
ATOM 888 C C . SER A 1 115 ? -0.866 -9.326 1.917 1.00 97.75 115 SER A C 1
ATOM 890 O O . SER A 1 115 ? -0.314 -9.417 3.011 1.00 97.75 115 SER A O 1
ATOM 892 N N . GLY A 1 116 ? -0.478 -8.427 1.005 1.00 97.75 116 GLY A N 1
ATOM 893 C CA . GLY A 1 116 ? 0.641 -7.500 1.189 1.00 97.75 116 GLY A CA 1
ATOM 894 C C . GLY A 1 116 ? 2.035 -8.139 1.121 1.00 97.75 116 GLY A C 1
ATOM 895 O O . GLY A 1 116 ? 3.034 -7.467 1.388 1.00 97.75 116 GLY A O 1
ATOM 896 N N . LYS A 1 117 ? 2.143 -9.420 0.741 1.00 98.06 117 LYS A N 1
ATOM 897 C CA . LYS A 1 117 ? 3.428 -10.097 0.498 1.00 98.06 117 LYS A CA 1
ATOM 898 C C . LYS A 1 117 ? 4.167 -9.514 -0.710 1.00 98.06 117 LYS A C 1
ATOM 900 O O . LYS A 1 117 ? 5.396 -9.458 -0.692 1.00 98.06 117 LYS A O 1
ATOM 905 N N . GLN A 1 118 ? 3.423 -9.085 -1.727 1.00 98.25 118 GLN A N 1
ATOM 906 C CA . GLN A 1 118 ? 3.907 -8.240 -2.815 1.00 98.25 118 GLN A CA 1
ATOM 907 C C . GLN A 1 118 ? 3.317 -6.837 -2.688 1.00 98.25 118 GLN A C 1
ATOM 909 O O . GLN A 1 118 ? 2.128 -6.661 -2.430 1.00 98.25 118 GLN A O 1
ATOM 914 N N . LEU A 1 119 ? 4.149 -5.825 -2.905 1.00 98.44 119 LEU A N 1
ATOM 915 C CA . LEU A 1 119 ? 3.753 -4.425 -2.897 1.00 98.44 119 LEU A CA 1
ATOM 916 C C . LEU A 1 119 ? 3.314 -3.979 -4.294 1.00 98.44 119 LEU A C 1
ATOM 918 O O . LEU A 1 119 ? 4.110 -3.985 -5.230 1.00 98.44 119 LEU A O 1
ATOM 922 N N . ALA A 1 120 ? 2.072 -3.520 -4.423 1.00 98.31 120 ALA A N 1
ATOM 923 C CA . ALA A 1 120 ? 1.617 -2.783 -5.593 1.00 98.31 120 ALA A CA 1
ATOM 924 C C . ALA A 1 120 ? 1.746 -1.263 -5.371 1.00 98.31 120 ALA A C 1
ATOM 926 O O . ALA A 1 120 ? 1.487 -0.777 -4.273 1.00 98.31 120 ALA A O 1
ATOM 927 N N . ALA A 1 121 ? 2.129 -0.520 -6.407 1.00 97.81 121 ALA A N 1
ATOM 928 C CA . ALA A 1 121 ? 2.113 0.942 -6.443 1.00 97.81 121 ALA A CA 1
ATOM 929 C C . ALA A 1 121 ? 1.231 1.433 -7.592 1.00 97.81 121 ALA A C 1
ATOM 931 O O . ALA A 1 121 ? 1.093 0.752 -8.613 1.00 97.81 121 ALA A O 1
ATOM 932 N N . LEU A 1 122 ? 0.661 2.624 -7.442 1.00 95.75 122 LEU A N 1
ATOM 933 C CA . LEU A 1 122 ? -0.190 3.261 -8.434 1.00 95.75 122 LEU A CA 1
ATOM 934 C C . LEU A 1 122 ? 0.428 4.579 -8.904 1.00 95.75 122 LEU A C 1
ATOM 936 O O . LEU A 1 122 ? 0.730 5.475 -8.117 1.00 95.75 122 LEU A O 1
ATOM 940 N N . ASP A 1 123 ? 0.537 4.741 -10.218 1.00 93.31 123 ASP A N 1
ATOM 941 C CA . ASP A 1 123 ? 0.730 6.061 -10.802 1.00 93.31 123 ASP A CA 1
ATOM 942 C C . ASP A 1 123 ? -0.590 6.838 -10.774 1.00 93.31 123 ASP A C 1
ATOM 944 O O . ASP A 1 123 ? -1.532 6.538 -11.511 1.00 93.31 123 ASP A O 1
ATOM 948 N N . VAL A 1 124 ? -0.651 7.849 -9.910 1.00 79.69 124 VAL A N 1
ATOM 949 C CA . VAL A 1 124 ? -1.812 8.738 -9.768 1.00 79.69 124 VAL A CA 1
ATOM 950 C C . VAL A 1 124 ? -1.912 9.776 -10.889 1.00 79.69 124 VAL A C 1
ATOM 952 O O . VAL A 1 124 ? -2.879 10.540 -10.923 1.00 79.69 124 VAL A O 1
ATOM 955 N N . GLN A 1 125 ? -0.938 9.839 -11.806 1.00 81.00 125 GLN A N 1
ATOM 956 C CA . GLN A 1 125 ? -1.009 10.756 -12.937 1.00 81.00 125 GLN A CA 1
ATOM 957 C C . GLN A 1 125 ? -2.167 10.383 -13.869 1.00 81.00 125 GLN A C 1
ATOM 959 O O . GLN A 1 125 ? -2.204 9.332 -14.509 1.00 81.00 125 GLN A O 1
ATOM 964 N N . VAL A 1 126 ? -3.132 11.299 -13.954 1.00 68.38 126 VAL A N 1
ATOM 965 C CA . VAL A 1 126 ? -4.300 11.172 -14.835 1.00 68.38 126 VAL A CA 1
ATOM 966 C C . VAL A 1 126 ? -3.922 11.489 -16.283 1.00 68.38 126 VAL A C 1
ATOM 968 O O . VAL A 1 126 ? -4.476 10.903 -17.217 1.00 68.38 126 VAL A O 1
ATOM 971 N N . GLU A 1 127 ? -2.961 12.395 -16.472 1.00 69.44 127 GLU A N 1
ATOM 972 C CA . GLU A 1 127 ? -2.438 12.759 -17.782 1.00 69.44 127 GLU A CA 1
ATOM 973 C C . GLU A 1 127 ? -1.419 11.730 -18.262 1.00 69.44 127 GLU A C 1
ATOM 975 O O . GLU A 1 127 ? -0.477 11.355 -17.567 1.00 69.44 127 GLU A O 1
ATOM 980 N N . SER A 1 128 ? -1.609 11.256 -19.488 1.00 63.47 128 SER A N 1
ATOM 981 C CA . SER A 1 128 ? -0.702 10.288 -20.089 1.00 63.47 128 SER A CA 1
ATOM 982 C C . SER A 1 128 ? 0.521 10.985 -20.669 1.00 63.47 128 SER A C 1
ATOM 984 O O . SER A 1 128 ? 0.519 11.388 -21.831 1.00 63.47 128 SER A O 1
ATOM 986 N N . GLY A 1 129 ? 1.568 11.109 -19.857 1.00 67.75 129 GLY A N 1
ATOM 987 C CA . GLY A 1 129 ? 2.898 11.503 -20.313 1.00 67.75 129 GLY A CA 1
ATOM 988 C C . GLY A 1 129 ? 3.681 10.327 -20.907 1.00 67.75 129 GLY A C 1
ATOM 989 O O . GLY A 1 129 ? 3.536 9.178 -20.479 1.00 67.75 129 GLY A O 1
ATOM 990 N N . THR A 1 130 ? 4.534 10.602 -21.893 1.00 72.06 130 THR A N 1
ATOM 991 C CA . THR A 1 130 ? 5.578 9.663 -22.331 1.00 72.06 130 THR A CA 1
ATOM 992 C C . THR A 1 130 ? 6.822 9.811 -21.460 1.00 72.06 130 THR A C 1
ATOM 994 O O . THR A 1 130 ? 7.204 10.937 -21.145 1.00 72.06 130 THR A O 1
ATOM 997 N N . GLY A 1 131 ? 7.495 8.700 -21.158 1.00 84.25 131 GLY A N 1
ATOM 998 C CA . GLY A 1 131 ? 8.777 8.684 -20.450 1.00 84.25 131 GLY A CA 1
ATOM 999 C C . GLY A 1 131 ? 8.656 8.464 -18.942 1.00 84.25 131 GLY A C 1
ATOM 1000 O O . GLY A 1 131 ? 7.635 7.980 -18.450 1.00 84.25 131 GLY A O 1
ATOM 1001 N N . ALA A 1 132 ? 9.734 8.801 -18.231 1.00 91.12 132 ALA A N 1
ATOM 1002 C CA . ALA A 1 132 ? 9.884 8.540 -16.806 1.00 91.12 132 ALA A CA 1
ATOM 1003 C C . ALA A 1 132 ? 8.897 9.338 -15.941 1.00 91.12 132 ALA A C 1
ATOM 1005 O O . ALA A 1 132 ? 8.685 10.535 -16.141 1.00 91.12 132 ALA A O 1
ATOM 1006 N N . ARG A 1 133 ? 8.337 8.668 -14.933 1.00 91.50 133 ARG A N 1
ATOM 1007 C CA . ARG A 1 133 ? 7.349 9.211 -13.996 1.00 91.50 133 ARG A CA 1
ATOM 1008 C C . ARG A 1 133 ? 7.803 8.969 -12.570 1.00 91.50 133 ARG A C 1
ATOM 1010 O O . ARG A 1 133 ? 8.426 7.951 -12.284 1.00 91.50 133 ARG A O 1
ATOM 1017 N N . LEU A 1 134 ? 7.498 9.900 -11.678 1.00 93.81 134 LEU A N 1
ATOM 1018 C CA . LEU A 1 134 ? 7.867 9.774 -10.277 1.00 93.81 134 LEU A CA 1
ATOM 1019 C C . LEU A 1 134 ? 6.773 9.008 -9.524 1.00 93.81 134 LEU A C 1
ATOM 1021 O O . LEU A 1 134 ? 5.683 9.539 -9.320 1.00 93.81 134 LEU A O 1
ATOM 1025 N N . ILE A 1 135 ? 7.068 7.773 -9.116 1.00 95.44 135 ILE A N 1
ATOM 1026 C CA . ILE A 1 135 ? 6.117 6.883 -8.434 1.00 95.44 135 ILE A CA 1
ATOM 1027 C C . ILE A 1 135 ? 6.398 6.887 -6.925 1.00 95.44 135 ILE A C 1
ATOM 1029 O O . ILE A 1 135 ? 7.540 6.598 -6.554 1.00 95.44 135 ILE A O 1
ATOM 1033 N N . PRO A 1 136 ? 5.408 7.176 -6.051 1.00 94.44 136 PRO A N 1
ATOM 1034 C CA . PRO A 1 136 ? 5.618 7.338 -4.607 1.00 94.44 136 PRO A CA 1
ATOM 1035 C C . PRO A 1 136 ? 6.302 6.157 -3.911 1.00 94.44 136 PRO A C 1
ATOM 1037 O O . PRO A 1 136 ? 7.175 6.379 -3.073 1.00 94.44 136 PRO A O 1
ATOM 1040 N N . SER A 1 137 ? 5.945 4.927 -4.294 1.00 96.88 137 SER A N 1
ATOM 1041 C CA . SER A 1 137 ? 6.516 3.690 -3.737 1.00 96.88 137 SER A CA 1
ATOM 1042 C C . SER A 1 137 ? 7.361 2.907 -4.748 1.00 96.88 137 SER A C 1
ATOM 1044 O O . SER A 1 137 ? 7.589 1.706 -4.591 1.00 96.88 137 SER A O 1
ATOM 1046 N N . GLY A 1 138 ? 7.823 3.573 -5.811 1.00 97.31 138 GLY A N 1
ATOM 1047 C CA . GLY A 1 138 ? 8.443 2.923 -6.965 1.00 97.31 138 GLY A CA 1
ATOM 1048 C C . GLY A 1 138 ? 9.720 2.137 -6.655 1.00 97.31 138 GLY A C 1
ATOM 1049 O O . GLY A 1 138 ? 9.999 1.165 -7.349 1.00 97.31 138 GLY A O 1
ATOM 1050 N N . SER A 1 139 ? 10.479 2.499 -5.611 1.00 97.94 139 SER A N 1
ATOM 1051 C CA . SER A 1 139 ? 11.726 1.788 -5.279 1.00 97.94 139 SER A CA 1
ATOM 1052 C C . SER A 1 139 ? 11.519 0.513 -4.456 1.00 97.94 139 SER A C 1
ATOM 1054 O O . SER A 1 139 ? 12.469 -0.234 -4.218 1.00 97.94 139 SER A O 1
ATOM 1056 N N . ILE A 1 140 ? 10.299 0.276 -3.969 1.00 98.12 140 ILE A N 1
ATOM 1057 C CA . ILE A 1 140 ? 9.962 -0.876 -3.118 1.00 98.12 140 ILE A CA 1
ATOM 1058 C C . ILE A 1 140 ? 8.835 -1.741 -3.682 1.00 98.12 140 ILE A C 1
ATOM 1060 O O . ILE A 1 140 ? 8.675 -2.867 -3.219 1.00 98.12 140 ILE A O 1
ATOM 1064 N N . ALA A 1 141 ? 8.086 -1.240 -4.665 1.00 98.25 141 ALA A N 1
ATOM 1065 C CA . ALA A 1 141 ? 7.000 -1.968 -5.298 1.00 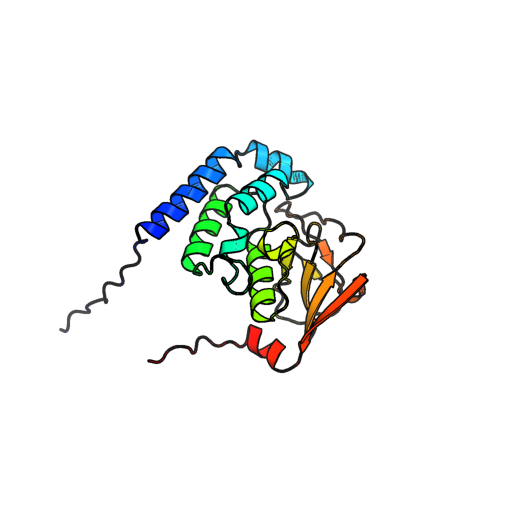98.25 141 ALA A CA 1
ATOM 1066 C C . ALA A 1 141 ? 7.499 -3.167 -6.118 1.00 98.25 141 ALA A C 1
ATOM 1068 O O . ALA A 1 141 ? 8.517 -3.103 -6.809 1.00 98.25 141 ALA A O 1
ATOM 1069 N N . ASP A 1 142 ? 6.744 -4.255 -6.043 1.00 98.50 142 ASP A N 1
ATOM 1070 C CA . ASP A 1 142 ? 6.871 -5.442 -6.888 1.00 98.50 142 ASP A CA 1
ATOM 1071 C C . ASP A 1 142 ? 6.085 -5.278 -8.192 1.00 98.50 142 ASP A C 1
ATOM 1073 O O . ASP A 1 142 ? 6.504 -5.750 -9.249 1.00 98.50 142 ASP A O 1
ATOM 1077 N N . GLN A 1 143 ? 4.955 -4.571 -8.116 1.00 98.25 143 GLN A N 1
ATOM 1078 C CA . GLN A 1 143 ? 4.074 -4.296 -9.242 1.00 98.25 143 GLN A CA 1
ATOM 1079 C C . GLN A 1 143 ? 3.757 -2.804 -9.295 1.00 98.25 143 GLN A C 1
ATOM 1081 O O . GLN A 1 143 ? 3.434 -2.197 -8.276 1.00 98.25 143 GLN A O 1
ATOM 1086 N N . ILE A 1 144 ? 3.818 -2.201 -10.479 1.00 97.88 144 ILE A N 1
ATOM 1087 C CA . ILE A 1 144 ? 3.468 -0.788 -10.663 1.00 97.88 144 ILE A CA 1
ATOM 1088 C C . ILE A 1 144 ? 2.358 -0.694 -11.699 1.00 97.88 144 ILE A C 1
ATOM 1090 O O . ILE A 1 144 ? 2.539 -1.087 -12.850 1.00 97.88 144 ILE A O 1
ATOM 1094 N N . VAL A 1 145 ? 1.207 -0.169 -11.293 1.00 96.38 145 VAL A N 1
ATOM 1095 C CA . VAL A 1 145 ? 0.073 0.067 -12.182 1.00 96.38 145 VAL A CA 1
ATOM 1096 C C . VAL A 1 145 ? 0.141 1.500 -12.679 1.00 96.38 145 VAL A C 1
ATOM 1098 O O . VAL A 1 145 ? 0.129 2.437 -11.882 1.00 96.38 145 VAL A O 1
ATOM 1101 N N . VAL A 1 146 ? 0.206 1.683 -13.995 1.00 93.12 146 VAL A N 1
ATOM 1102 C CA . VAL A 1 146 ? 0.268 3.011 -14.610 1.00 93.12 146 VAL A CA 1
ATOM 1103 C C . VAL A 1 146 ? -0.774 3.176 -15.703 1.00 93.12 146 VAL A C 1
ATOM 1105 O O . VAL A 1 146 ? -1.165 2.221 -16.378 1.00 93.12 146 VAL A O 1
ATOM 1108 N N . ARG A 1 147 ? -1.201 4.421 -15.921 1.00 88.44 147 ARG A N 1
ATOM 1109 C CA . ARG A 1 147 ? -1.980 4.784 -17.105 1.00 88.44 147 ARG A CA 1
ATOM 1110 C C . ARG A 1 147 ? -1.043 5.162 -18.248 1.00 88.44 147 ARG A C 1
ATOM 1112 O O . ARG A 1 147 ? -0.422 6.223 -18.227 1.00 88.44 147 ARG A O 1
ATOM 1119 N N . ASP A 1 148 ? -0.959 4.333 -19.276 1.00 84.94 148 ASP A N 1
ATOM 1120 C CA . ASP A 1 148 ? -0.216 4.640 -20.498 1.00 84.94 148 ASP A CA 1
ATOM 1121 C C . ASP A 1 148 ? -1.190 4.925 -21.646 1.00 84.94 148 ASP A C 1
ATOM 1123 O O . ASP A 1 148 ? -1.772 4.020 -22.250 1.00 84.94 148 ASP A O 1
ATOM 1127 N N . ARG A 1 149 ? -1.389 6.217 -21.932 1.00 82.50 149 ARG A N 1
ATOM 1128 C CA . ARG A 1 149 ? -2.369 6.726 -22.903 1.00 82.50 149 ARG A CA 1
ATOM 1129 C C . ARG A 1 149 ? -3.795 6.282 -22.548 1.00 82.50 149 ARG A C 1
ATOM 1131 O O . ARG A 1 149 ? -4.385 6.720 -21.558 1.00 82.50 149 ARG A O 1
ATOM 1138 N N . GLU A 1 150 ? -4.381 5.432 -23.382 1.00 83.44 150 GLU A N 1
ATOM 1139 C CA . GLU A 1 150 ? -5.731 4.896 -23.186 1.00 83.44 150 GLU A CA 1
ATOM 1140 C C . GLU A 1 150 ? -5.740 3.558 -22.443 1.00 83.44 150 GLU A C 1
ATOM 1142 O O . GLU A 1 150 ? -6.807 2.997 -22.209 1.00 83.44 150 GLU A O 1
ATOM 1147 N N . SER A 1 151 ? -4.567 3.031 -22.092 1.00 88.19 151 SER A N 1
ATOM 1148 C CA . SER A 1 151 ? -4.428 1.736 -21.438 1.00 88.19 151 SER A CA 1
ATOM 1149 C C . SER A 1 151 ? -4.070 1.884 -19.966 1.00 88.19 151 SER A C 1
ATOM 1151 O O . SER A 1 151 ? -3.313 2.776 -19.581 1.00 88.19 151 SER A O 1
ATOM 1153 N N . VAL A 1 152 ? -4.571 0.962 -19.150 1.00 91.56 152 VAL A N 1
ATOM 1154 C CA . VAL A 1 152 ? -4.023 0.698 -17.817 1.00 91.56 152 VAL A CA 1
ATOM 1155 C C . VAL A 1 152 ? -3.085 -0.486 -17.952 1.00 91.56 152 VAL A C 1
ATOM 1157 O O . VAL A 1 152 ? -3.472 -1.522 -18.498 1.00 91.56 152 VAL A O 1
ATOM 1160 N N . VAL A 1 153 ? -1.848 -0.326 -17.498 1.00 93.56 153 VAL A N 1
ATOM 1161 C CA . VAL A 1 153 ? -0.811 -1.345 -17.641 1.00 93.56 153 VAL A CA 1
ATOM 1162 C C . VAL A 1 153 ? -0.164 -1.648 -16.301 1.00 93.56 153 VAL A C 1
ATOM 1164 O O . VAL A 1 153 ? 0.074 -0.750 -15.498 1.00 93.56 153 VAL A O 1
ATOM 1167 N N . GLN A 1 154 ? 0.118 -2.923 -16.079 1.00 97.06 154 GLN A N 1
ATOM 1168 C CA . GLN A 1 154 ? 0.920 -3.415 -14.971 1.00 97.06 154 GLN A CA 1
ATOM 1169 C C . GLN A 1 154 ? 2.353 -3.605 -15.451 1.00 97.06 154 GLN A C 1
ATOM 1171 O O . GLN A 1 154 ? 2.596 -4.215 -16.495 1.00 97.06 154 GLN A O 1
ATOM 1176 N N . LEU A 1 155 ? 3.288 -3.077 -14.674 1.00 97.25 155 LEU A N 1
ATOM 1177 C CA . LEU A 1 155 ? 4.719 -3.165 -14.902 1.00 97.25 155 LEU A CA 1
ATOM 1178 C C . LEU A 1 155 ? 5.353 -4.008 -13.801 1.00 97.25 155 LEU A C 1
ATOM 1180 O O . LEU A 1 155 ? 5.015 -3.841 -12.625 1.00 97.25 155 LEU A O 1
ATOM 1184 N N . THR A 1 156 ? 6.307 -4.853 -14.173 1.00 98.00 156 THR A N 1
ATOM 1185 C CA . THR A 1 156 ? 7.212 -5.508 -13.225 1.00 98.00 156 THR A CA 1
ATOM 1186 C C . THR A 1 156 ? 8.656 -5.340 -13.678 1.00 98.00 156 THR A C 1
ATOM 1188 O O . THR A 1 156 ? 8.944 -5.174 -14.868 1.00 98.00 156 THR A O 1
ATOM 1191 N N . PHE A 1 157 ? 9.560 -5.358 -12.701 1.00 97.81 157 PHE A N 1
ATOM 1192 C CA . PHE A 1 157 ? 10.989 -5.164 -12.901 1.00 97.81 157 PHE A CA 1
ATOM 1193 C C . PHE A 1 157 ? 11.756 -6.270 -12.174 1.00 97.81 157 PHE A C 1
ATOM 1195 O O . PHE A 1 157 ? 11.537 -6.503 -10.986 1.00 97.81 157 PHE A O 1
ATOM 1202 N N . ALA A 1 158 ? 12.683 -6.929 -12.863 1.00 96.88 158 ALA A N 1
ATOM 1203 C CA . ALA A 1 158 ? 13.612 -7.892 -12.284 1.00 96.88 158 ALA A CA 1
ATOM 1204 C C . ALA A 1 158 ? 14.553 -7.211 -11.280 1.00 96.88 158 ALA A C 1
ATOM 1206 O O . ALA A 1 158 ? 14.913 -7.793 -10.258 1.00 96.88 158 ALA A O 1
ATOM 1207 N N . THR A 1 159 ? 14.926 -5.957 -11.554 1.00 96.94 159 THR A N 1
ATOM 1208 C CA . THR A 1 159 ? 15.626 -5.078 -10.609 1.00 96.94 159 THR A CA 1
ATOM 1209 C C . THR A 1 159 ? 14.781 -3.842 -10.356 1.00 96.94 159 THR A C 1
ATOM 1211 O O . THR A 1 159 ? 14.499 -3.088 -11.285 1.00 96.94 159 THR A O 1
ATOM 1214 N N . ARG A 1 160 ? 14.384 -3.617 -9.098 1.00 96.38 160 ARG A N 1
ATOM 1215 C CA . ARG A 1 160 ? 13.525 -2.479 -8.754 1.00 96.38 160 ARG A CA 1
ATOM 1216 C C . ARG A 1 160 ? 14.194 -1.141 -9.112 1.00 96.38 160 ARG A C 1
ATOM 1218 O O . ARG A 1 160 ? 15.406 -1.002 -8.917 1.00 96.38 160 ARG A O 1
ATOM 1225 N N . PRO A 1 161 ? 13.414 -0.150 -9.578 1.00 97.00 161 PRO A N 1
ATOM 1226 C CA . PRO A 1 161 ? 13.894 1.207 -9.809 1.00 97.00 161 PRO A CA 1
ATOM 1227 C C . PRO A 1 161 ? 14.622 1.800 -8.594 1.00 97.00 161 PRO A C 1
ATOM 1229 O O . PRO A 1 161 ? 14.234 1.588 -7.444 1.00 97.00 161 PRO A O 1
ATOM 1232 N N . ALA A 1 162 ? 15.686 2.567 -8.840 1.00 96.94 162 ALA A N 1
ATOM 1233 C CA . ALA A 1 162 ? 16.478 3.165 -7.770 1.00 96.94 162 ALA A CA 1
ATOM 1234 C C . ALA A 1 162 ? 15.694 4.261 -7.026 1.00 96.94 162 ALA A C 1
ATOM 1236 O O . ALA A 1 162 ? 15.017 5.086 -7.647 1.00 96.94 162 ALA A O 1
ATOM 1237 N N . LYS A 1 163 ? 15.831 4.292 -5.694 1.00 97.38 163 LYS A N 1
ATOM 1238 C CA . LYS A 1 163 ? 15.252 5.345 -4.852 1.00 97.38 163 LYS A CA 1
ATOM 1239 C C . LYS A 1 163 ? 15.804 6.713 -5.260 1.00 97.38 163 LYS A C 1
ATOM 1241 O O . LYS A 1 163 ? 17.012 6.864 -5.434 1.00 97.38 163 LYS A O 1
ATOM 1246 N N . VAL A 1 164 ? 14.929 7.712 -5.340 1.00 97.12 164 VAL A N 1
ATOM 1247 C CA . VAL A 1 164 ? 15.301 9.123 -5.481 1.00 97.12 164 VAL A CA 1
ATOM 1248 C C . VAL A 1 164 ? 15.052 9.886 -4.182 1.00 97.12 164 VAL A C 1
ATOM 1250 O O . VAL A 1 164 ? 14.036 9.703 -3.502 1.00 97.12 164 VAL A O 1
ATOM 1253 N N . ASP A 1 165 ? 15.991 10.764 -3.837 1.00 95.62 165 ASP A N 1
ATOM 1254 C CA . ASP A 1 165 ? 15.859 11.629 -2.673 1.00 95.62 165 ASP A CA 1
ATOM 1255 C C . ASP A 1 165 ? 14.711 12.628 -2.839 1.00 95.62 165 ASP A C 1
ATOM 1257 O O . ASP A 1 165 ? 14.483 13.208 -3.900 1.00 95.62 165 ASP A O 1
ATOM 1261 N N . ASN A 1 166 ? 13.983 12.834 -1.747 1.00 95.06 166 ASN A N 1
ATOM 1262 C CA . ASN A 1 166 ? 12.863 13.757 -1.658 1.00 95.06 166 ASN A CA 1
ATOM 1263 C C . ASN A 1 166 ? 12.713 14.247 -0.211 1.00 95.06 166 ASN A C 1
ATOM 1265 O O . ASN A 1 166 ? 13.190 13.603 0.725 1.00 95.06 166 ASN A O 1
ATOM 1269 N N . ILE A 1 167 ? 12.029 15.380 -0.029 1.00 93.19 167 ILE A N 1
ATOM 1270 C CA . ILE A 1 167 ? 11.856 16.030 1.284 1.00 93.19 167 ILE A CA 1
ATOM 1271 C C . ILE A 1 167 ? 11.129 15.109 2.276 1.00 93.19 167 ILE A C 1
ATOM 1273 O O . ILE A 1 167 ? 11.458 15.102 3.457 1.00 93.19 167 ILE A O 1
ATOM 1277 N N . GLY A 1 168 ? 10.172 14.310 1.795 1.00 90.00 168 GLY A N 1
ATOM 1278 C CA . GLY A 1 168 ? 9.406 13.372 2.620 1.00 90.00 168 GLY A CA 1
ATOM 1279 C C . GLY A 1 168 ? 10.123 12.053 2.908 1.00 90.00 168 GLY A C 1
ATOM 1280 O O . GLY A 1 168 ? 9.550 11.201 3.577 1.00 90.00 168 GLY A O 1
ATOM 1281 N N . ARG A 1 169 ? 11.343 11.861 2.384 1.00 94.69 169 ARG A N 1
ATOM 1282 C CA . ARG A 1 169 ? 12.140 10.626 2.484 1.00 94.69 169 ARG A CA 1
ATOM 1283 C C . ARG A 1 169 ? 11.441 9.363 1.981 1.00 94.69 169 ARG A C 1
ATOM 1285 O O . ARG A 1 169 ? 11.960 8.272 2.195 1.00 94.69 169 ARG A O 1
ATOM 1292 N N . LEU A 1 170 ? 10.344 9.518 1.242 1.00 95.75 170 LEU A N 1
ATOM 1293 C CA . LEU A 1 170 ? 9.525 8.445 0.690 1.00 95.75 170 LEU A CA 1
ATOM 1294 C C . LEU A 1 170 ? 10.345 7.532 -0.243 1.00 95.75 170 LEU A C 1
ATOM 1296 O O . LEU A 1 170 ? 11.327 7.997 -0.836 1.00 95.75 170 LEU A O 1
ATOM 1300 N N . PRO A 1 171 ? 9.947 6.261 -0.422 1.00 97.38 171 PRO A N 1
ATOM 1301 C CA . PRO A 1 171 ? 10.605 5.299 -1.309 1.00 97.38 171 PRO A CA 1
ATOM 1302 C C . PRO A 1 171 ? 10.249 5.546 -2.790 1.00 97.38 171 PRO A C 1
ATOM 1304 O O . PRO A 1 171 ? 9.835 4.644 -3.526 1.00 97.38 171 PRO A O 1
ATOM 1307 N N . MET A 1 172 ? 10.384 6.802 -3.223 1.00 97.25 172 MET A N 1
ATOM 1308 C CA . MET A 1 172 ? 10.027 7.227 -4.570 1.00 97.25 172 MET A CA 1
ATOM 1309 C C . MET A 1 172 ? 11.073 6.753 -5.569 1.00 97.25 172 MET A C 1
ATOM 1311 O O . MET A 1 172 ? 12.262 6.717 -5.252 1.00 97.25 172 MET A O 1
ATOM 1315 N N . ALA A 1 173 ? 10.653 6.480 -6.799 1.00 97.12 173 ALA A N 1
ATOM 1316 C CA . ALA A 1 173 ? 11.572 6.226 -7.902 1.00 97.12 173 ALA A CA 1
ATOM 1317 C C . ALA A 1 173 ? 11.070 6.843 -9.205 1.00 97.12 173 ALA A C 1
ATOM 1319 O O . ALA A 1 173 ? 9.862 6.955 -9.428 1.00 97.12 173 ALA A O 1
ATOM 1320 N N . TRP A 1 174 ? 12.011 7.207 -10.078 1.00 95.88 174 TRP A N 1
ATOM 1321 C CA . TRP A 1 174 ? 11.712 7.483 -11.478 1.00 95.88 174 TRP A CA 1
ATOM 1322 C C . TRP A 1 174 ? 11.524 6.159 -12.215 1.00 95.88 174 TRP A C 1
ATOM 1324 O O . TRP A 1 174 ? 12.437 5.338 -12.273 1.00 95.88 174 TRP A O 1
ATOM 1334 N N . VAL A 1 175 ? 10.334 5.959 -12.768 1.00 95.00 175 VAL A N 1
ATOM 1335 C CA . VAL A 1 175 ? 9.928 4.739 -13.463 1.00 95.00 175 VAL A CA 1
ATOM 1336 C C . VAL A 1 175 ? 9.605 5.096 -14.901 1.00 95.00 175 VAL A C 1
ATOM 1338 O O . VAL A 1 175 ? 8.670 5.852 -15.156 1.00 95.00 175 VAL A O 1
ATOM 1341 N N . ASP A 1 176 ? 10.380 4.562 -15.841 1.00 92.94 176 ASP A N 1
ATOM 1342 C CA . ASP A 1 176 ? 10.037 4.597 -17.260 1.00 92.94 176 ASP A CA 1
ATOM 1343 C C . ASP A 1 176 ? 9.272 3.313 -17.618 1.00 92.94 176 ASP A C 1
ATOM 1345 O O . ASP A 1 176 ? 9.855 2.227 -17.545 1.00 92.94 176 ASP A O 1
ATOM 1349 N N . PRO A 1 177 ? 7.986 3.394 -18.016 1.00 91.56 177 PRO A N 1
ATOM 1350 C CA . PRO A 1 177 ? 7.229 2.224 -18.452 1.00 91.56 177 PRO A CA 1
ATOM 1351 C C . PRO A 1 177 ? 7.880 1.449 -19.604 1.00 91.56 177 PRO A C 1
ATOM 1353 O O . PRO A 1 177 ? 7.634 0.252 -19.738 1.00 91.56 177 PRO A O 1
ATOM 1356 N N . ALA A 1 178 ? 8.702 2.105 -20.433 1.00 91.56 178 ALA A N 1
ATOM 1357 C CA . ALA A 1 178 ? 9.423 1.457 -21.527 1.00 91.56 178 ALA A CA 1
ATOM 1358 C C . ALA A 1 178 ? 10.621 0.616 -21.053 1.00 91.56 178 ALA A C 1
ATOM 1360 O O . ALA A 1 178 ? 11.110 -0.216 -21.814 1.00 91.56 178 ALA A O 1
ATOM 1361 N N . ALA A 1 179 ? 11.084 0.818 -19.817 1.00 93.50 179 ALA A N 1
ATOM 1362 C CA . ALA A 1 179 ? 12.191 0.077 -19.216 1.00 93.50 179 ALA A CA 1
ATOM 1363 C C . ALA A 1 179 ? 11.732 -1.129 -18.374 1.00 93.50 179 ALA A C 1
ATOM 1365 O O . ALA A 1 179 ? 12.566 -1.777 -17.747 1.00 93.50 179 ALA A O 1
ATOM 1366 N N . ALA A 1 180 ? 10.426 -1.412 -18.315 1.00 96.25 180 ALA A N 1
ATOM 1367 C CA . ALA A 1 180 ? 9.893 -2.545 -17.565 1.00 96.25 180 ALA A CA 1
ATOM 1368 C C . ALA A 1 180 ? 10.255 -3.883 -18.223 1.00 96.25 180 ALA A C 1
ATOM 1370 O O . ALA A 1 180 ? 10.139 -4.033 -19.439 1.00 96.25 180 ALA A O 1
ATOM 1371 N N . ASP A 1 181 ? 10.623 -4.874 -17.408 1.00 98.06 181 ASP A N 1
ATOM 1372 C CA . ASP A 1 181 ? 10.908 -6.233 -17.879 1.00 98.06 181 ASP A CA 1
ATOM 1373 C C . ASP A 1 181 ? 9.633 -6.935 -18.360 1.00 98.06 181 ASP A C 1
ATOM 1375 O O . ASP A 1 181 ? 9.648 -7.667 -19.348 1.00 98.06 181 ASP A O 1
ATOM 1379 N N . THR A 1 182 ? 8.508 -6.694 -17.679 1.00 97.56 182 THR A N 1
ATOM 1380 C CA . THR A 1 182 ? 7.182 -7.119 -18.145 1.00 97.56 182 THR A CA 1
ATOM 1381 C C . THR A 1 182 ? 6.222 -5.944 -18.151 1.00 97.56 182 THR A C 1
ATOM 1383 O O . THR A 1 182 ? 6.163 -5.160 -17.204 1.00 97.56 182 THR A O 1
ATOM 1386 N N . ARG A 1 183 ? 5.429 -5.858 -19.221 1.00 95.62 183 ARG A N 1
ATOM 1387 C CA . ARG A 1 183 ? 4.359 -4.876 -19.390 1.00 95.62 183 AR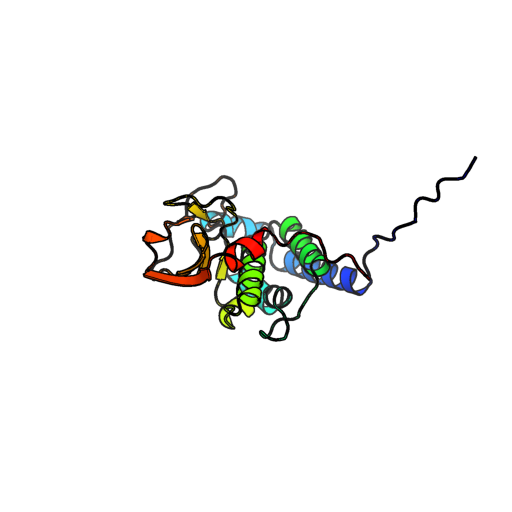G A CA 1
ATOM 1388 C C . ARG A 1 183 ? 3.081 -5.583 -19.825 1.00 95.62 183 ARG A C 1
ATOM 1390 O O . ARG A 1 183 ? 2.953 -5.980 -20.982 1.00 95.62 183 ARG A O 1
ATOM 1397 N N . THR A 1 184 ? 2.121 -5.682 -18.914 1.00 96.12 184 THR A N 1
ATOM 1398 C CA . THR A 1 184 ? 0.828 -6.338 -19.146 1.00 96.12 184 THR A CA 1
ATOM 1399 C C . THR A 1 184 ? -0.266 -5.288 -19.276 1.00 96.12 184 THR A C 1
ATOM 1401 O O . THR A 1 184 ? -0.430 -4.447 -18.398 1.00 96.12 184 THR A O 1
ATOM 1404 N N . VAL A 1 185 ? -1.030 -5.317 -20.369 1.00 94.88 185 VAL A N 1
ATOM 1405 C CA . VAL A 1 185 ? -2.204 -4.447 -20.528 1.00 94.88 185 VAL A CA 1
ATOM 1406 C C . VAL A 1 185 ? -3.364 -5.051 -19.743 1.00 94.88 185 VAL A C 1
ATOM 1408 O O . VAL A 1 185 ? -3.791 -6.161 -20.042 1.00 94.88 185 VAL A O 1
ATOM 1411 N N . LEU A 1 186 ? -3.863 -4.320 -18.748 1.00 94.19 186 LEU A N 1
ATOM 1412 C CA . LEU A 1 186 ? -4.982 -4.742 -17.902 1.00 94.19 186 LEU A CA 1
ATOM 1413 C C . LEU A 1 186 ? -6.335 -4.275 -18.449 1.00 94.19 186 LEU A C 1
ATOM 1415 O O . LEU A 1 186 ? -7.350 -4.936 -18.263 1.00 94.19 186 LEU A O 1
ATOM 1419 N N . ALA A 1 187 ? -6.352 -3.118 -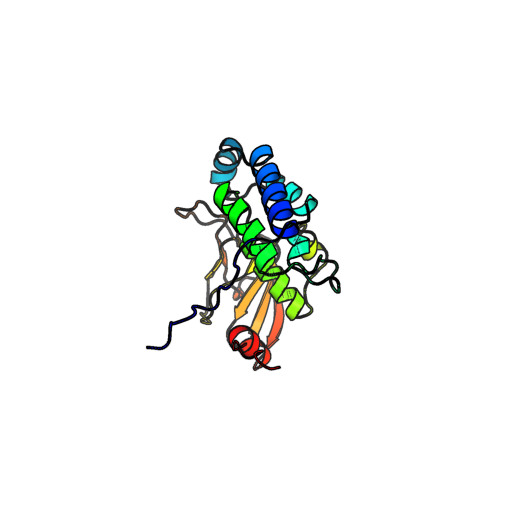19.111 1.00 90.12 187 ALA A N 1
ATOM 1420 C CA . ALA A 1 187 ? -7.525 -2.573 -19.785 1.00 90.12 187 ALA A CA 1
ATOM 1421 C C . ALA A 1 187 ? -7.109 -1.623 -20.910 1.00 90.12 187 ALA A C 1
ATOM 1423 O O . ALA A 1 187 ? -6.097 -0.929 -20.789 1.00 90.12 187 ALA A O 1
ATOM 1424 N N . ASP A 1 188 ? -7.920 -1.544 -21.965 1.00 86.19 188 ASP A N 1
ATOM 1425 C CA . ASP A 1 188 ? -7.732 -0.663 -23.117 1.00 86.19 188 ASP A CA 1
ATOM 1426 C C . ASP A 1 188 ? -8.954 0.249 -23.387 1.00 86.19 188 ASP A C 1
ATOM 1428 O O . ASP A 1 188 ? -10.043 0.108 -22.816 1.00 86.19 188 ASP A O 1
ATOM 1432 N N . GLY A 1 189 ? -8.752 1.260 -24.240 1.00 71.44 189 GLY A N 1
ATOM 1433 C CA . GLY A 1 189 ? -9.806 2.097 -24.822 1.00 71.44 189 GLY A CA 1
ATOM 1434 C C . GLY A 1 189 ? -10.819 2.693 -23.829 1.00 71.44 189 GLY A C 1
ATOM 1435 O O . GLY A 1 189 ? -10.484 3.452 -22.915 1.00 71.44 189 GLY A O 1
ATOM 1436 N N . ARG A 1 190 ? -12.113 2.392 -24.044 1.00 57.75 190 ARG A N 1
ATOM 1437 C CA . ARG A 1 190 ? -13.243 2.933 -23.256 1.00 57.75 190 ARG A CA 1
ATOM 1438 C C . ARG A 1 190 ? -13.244 2.457 -21.797 1.00 57.75 190 ARG A C 1
ATOM 1440 O O . ARG A 1 190 ? -13.699 3.212 -20.941 1.00 57.75 190 ARG A O 1
ATOM 1447 N N . MET A 1 191 ? -12.711 1.267 -21.508 1.00 56.06 191 MET A N 1
ATOM 1448 C CA . MET A 1 191 ? -12.566 0.747 -20.139 1.00 56.06 191 MET A CA 1
ATOM 1449 C C . MET A 1 191 ? -11.502 1.537 -19.364 1.00 56.06 191 MET A C 1
ATOM 1451 O O . MET A 1 191 ? -11.744 1.930 -18.224 1.00 56.06 191 MET A O 1
ATOM 1455 N N . GLY A 1 192 ? -10.381 1.880 -20.013 1.00 54.47 192 GLY A N 1
ATOM 1456 C CA . GLY A 1 192 ? -9.351 2.752 -19.435 1.00 54.47 192 GLY A CA 1
ATOM 1457 C C . GLY A 1 192 ? -9.849 4.176 -19.148 1.00 54.47 192 GLY A C 1
ATOM 1458 O O . GLY A 1 192 ? -9.494 4.763 -18.127 1.00 54.47 192 GLY A O 1
ATOM 1459 N N . ARG A 1 193 ? -10.734 4.723 -19.999 1.00 53.06 193 ARG A N 1
ATOM 1460 C CA . ARG A 1 193 ? -11.393 6.023 -19.752 1.00 53.06 193 ARG A CA 1
ATOM 1461 C C . ARG A 1 193 ? -12.410 5.946 -18.611 1.00 53.06 193 ARG A C 1
ATOM 1463 O O . ARG A 1 193 ? -12.365 6.796 -17.728 1.00 53.06 193 ARG A O 1
ATOM 1470 N N . GLY A 1 194 ? -13.267 4.921 -18.585 1.00 49.59 194 GLY A N 1
ATOM 1471 C CA . GLY A 1 194 ? -14.334 4.750 -17.588 1.00 49.59 194 GLY A CA 1
ATOM 1472 C C . GLY A 1 194 ? -13.852 4.578 -16.143 1.00 49.59 194 GLY A C 1
ATOM 1473 O O . GLY A 1 194 ? -14.592 4.898 -15.220 1.00 49.59 194 GLY A O 1
ATOM 1474 N N . ILE A 1 195 ? -12.605 4.147 -15.927 1.00 54.44 195 ILE A N 1
ATOM 1475 C CA . ILE A 1 195 ? -11.984 4.098 -14.591 1.00 54.44 195 ILE A CA 1
ATOM 1476 C C . ILE A 1 195 ? -11.716 5.506 -14.042 1.00 54.44 195 ILE A C 1
ATOM 1478 O O . ILE A 1 195 ? -11.849 5.722 -12.841 1.00 54.44 195 ILE A O 1
ATOM 1482 N N . THR A 1 196 ? -11.406 6.474 -14.912 1.00 47.09 196 THR A N 1
ATOM 1483 C CA . THR A 1 196 ? -11.248 7.892 -14.535 1.00 47.09 196 THR A CA 1
ATOM 1484 C C . THR A 1 196 ? -12.523 8.722 -14.698 1.00 47.09 196 THR A C 1
ATOM 1486 O O . THR A 1 196 ? -12.682 9.724 -14.013 1.00 47.09 196 THR A O 1
ATOM 1489 N N . ASP A 1 197 ? -13.438 8.291 -15.572 1.00 41.25 197 ASP A N 1
ATOM 1490 C CA . ASP A 1 197 ? -14.710 8.955 -15.903 1.00 41.25 197 ASP A CA 1
ATOM 1491 C C . ASP A 1 197 ? -15.923 8.332 -15.196 1.00 41.25 197 ASP A C 1
ATOM 1493 O O . ASP A 1 197 ? -17.062 8.620 -15.574 1.00 41.25 197 ASP A O 1
ATOM 1497 N N . ALA A 1 198 ? -15.719 7.481 -14.181 1.00 41.62 198 ALA A N 1
ATOM 1498 C CA . ALA A 1 198 ? -16.787 7.016 -13.299 1.00 41.62 198 ALA A CA 1
ATOM 1499 C C . ALA A 1 198 ? -17.336 8.214 -12.511 1.00 41.62 198 ALA A C 1
ATOM 1501 O O . ALA A 1 198 ? -17.010 8.449 -11.348 1.00 41.62 198 ALA A O 1
ATOM 1502 N N . ARG A 1 199 ? -18.158 9.008 -13.203 1.00 35.19 199 ARG A N 1
ATOM 1503 C CA . ARG A 1 199 ? -18.995 10.061 -12.663 1.00 35.19 199 ARG A CA 1
ATOM 1504 C C . ARG A 1 199 ? -19.735 9.483 -11.471 1.00 35.19 199 ARG A C 1
ATOM 1506 O O . ARG A 1 199 ? -20.213 8.351 -11.507 1.00 35.19 199 ARG A O 1
ATOM 1513 N N . LEU A 1 200 ? -19.840 10.319 -10.450 1.00 36.09 200 LEU A N 1
ATOM 1514 C CA . LEU A 1 200 ? -20.627 10.196 -9.226 1.00 36.09 200 LEU A CA 1
ATOM 1515 C C . LEU A 1 200 ? -22.142 10.061 -9.506 1.00 36.09 200 LEU A C 1
ATOM 1517 O O . LEU A 1 200 ? -22.963 10.751 -8.914 1.00 36.09 200 LEU A O 1
ATOM 1521 N N . THR A 1 201 ? -22.535 9.197 -10.436 1.00 36.91 201 THR A N 1
ATOM 1522 C CA . THR A 1 201 ? -23.917 8.908 -10.807 1.00 36.91 201 THR A CA 1
ATOM 1523 C C . THR A 1 201 ? -24.221 7.451 -10.491 1.00 36.91 201 THR A C 1
ATOM 1525 O O . THR A 1 201 ? -24.506 6.647 -11.371 1.00 36.91 201 THR A O 1
ATOM 1528 N N . SER A 1 202 ? -24.172 7.120 -9.207 1.00 39.88 202 SER A N 1
ATOM 1529 C CA . SER A 1 202 ? -25.113 6.163 -8.625 1.00 39.88 202 SER A CA 1
ATOM 1530 C C . SER A 1 202 ? -25.841 6.866 -7.479 1.00 39.88 202 SER A C 1
ATOM 1532 O O . SER A 1 202 ? -25.706 6.524 -6.309 1.00 39.88 202 SER A O 1
ATOM 1534 N N . GLY A 1 203 ? -26.547 7.936 -7.848 1.00 38.19 203 GLY A N 1
ATOM 1535 C CA . GLY A 1 203 ? -27.759 8.366 -7.170 1.00 38.19 203 GLY A CA 1
ATOM 1536 C C . GLY A 1 203 ? -28.952 7.814 -7.954 1.00 38.19 203 GLY A C 1
ATOM 1537 O O . GLY A 1 203 ? -28.977 7.937 -9.179 1.00 38.19 203 GLY A O 1
ATOM 1538 N N . GLY A 1 204 ? -29.905 7.214 -7.242 1.00 32.88 204 GLY A N 1
ATOM 1539 C CA . GLY A 1 204 ? -31.136 6.615 -7.770 1.00 32.88 204 GLY A CA 1
ATOM 1540 C C . GLY A 1 204 ? -31.143 5.102 -7.528 1.00 32.88 204 GLY A C 1
ATOM 1541 O O . GLY A 1 204 ? -30.318 4.404 -8.103 1.00 32.88 204 GLY A O 1
ATOM 1542 N N . CYS A 1 205 ? -32.003 4.529 -6.690 1.00 37.22 205 CYS A N 1
ATOM 1543 C CA . CYS A 1 205 ? -33.253 5.001 -6.103 1.00 37.22 205 CYS A CA 1
ATOM 1544 C C . CYS A 1 205 ? -33.475 4.312 -4.750 1.00 37.22 205 CYS A C 1
ATOM 1546 O O . CYS A 1 205 ? -32.949 3.188 -4.590 1.00 37.22 205 CYS A O 1
#

Foldseek 3Di:
DDDPPPPPDDPDDDPVLVVLLVVLLVLCVVPQDVVQVVVCLQQLADPVSLLVCLVVQLLLQLADVVQPRDVHDPSSNVSNVVSCVVSVPSHPSVQLSVQQNVCRVLVRHDPCSSSSVFGEGEDPDPDADAFWDKTQQQQRGQWYWYDHPFFTKIFGAPHTAQADDDPSSTRIHTDHSVPGPDIGTSDGDPVSVCVVVVPPPPDDD

pLDDT: mean 89.28, std 16.7, range [32.88, 98.75]

Sequence (205 aa):
MDRFELRRLDYSLTEDHTALQNAYRQFFKAHCPIETVRAAEPSGFDKNLWERLCAMGATTMAVPESWGGDGATLVDLTLVAEEIGRSLAPVPWIDHVCAARLLARLGAVEADVVSGKQLAALDVQVESGTGARLIPSGSIADQIVVRDRESVVQLTFATRPAKVDNIGRLPMAWVDPAAADTRTVLADGRMGRGITDARLTSGGC

InterPro domains:
  IPR009100 Acyl-CoA dehydrogenase/oxidase, N-terminal and middle domain superfamily [SSF56645] (10-107)
  IPR013786 Acyl-CoA dehydrogenase/oxidase, N-terminal [PF02771] (14-108)
  IPR037069 Acyl-CoA dehydrogenase/oxidase, N-terminal domain superfamily [G3DSA:1.10.540.10] (9-119)